Protein AF-A0A317M6B0-F1 (afdb_monomer_lite)

pLDDT: mean 71.12, std 20.49, range [27.52, 97.62]

Radius of gyration: 27.43 Å; chains: 1; bounding box: 58×47×79 Å

Foldseek 3Di:
DDDDDDDDDDDPPPPDDPVNVVVQAFFKKAFAPDVVPQDQPPVHRDRDDDPRHLPIFTFHDDPDPQWTWTAHPVRDIDIDGVVRIGGDDLPLCLLCVVLVPVVVCCVPPNPVVSVLSVVLSVCSVVVVRRVSSSSCNVDPVSVCSRVVVVDPDDDPVPDPDDDDVVVVVVVVVVVVVVDDDPPVVVVLVVLLVVLVVCLVVQLLVQLCVQVVHDSVLSVVVVPCPDPPPDDDQDPSSVVSSVVSNVVSVVVSVVSVVVSVVPD

Secondary structure (DSSP, 8-state):
-----PPPPP-------HHHHHTTTT-EEEE---TT--EEPTTT--EE--TTTT-EEEEEEE-SSSEEEEE-TTS-EEEEEGGGEEE----HHHHHHHHHTHHHHHHHH-HHHHHHHHHHHHHHHTT-HHHHHHHHHT-HHHHHHHHHTTSSSSSTTS------HHHHHHHHHHHHTS-SS-HHHHHHHHHHHHHHHHHHHHHHHHHHHHTT--HHHHHHHHT---TTTSPPPPHHHHHHHHHHHHHHHHHHHHHHHHHHT--

Sequence (263 aa):
MKTTSIQPYKEYDLRYTKVQLEILYGQMVIIKLNTHYSHMNDDNSQYMYHPRMGQVGILTMVIDKNYVQVQFEDEASYVFPIIQVFFLRSDRDIFTEALSCKSYVIRKYGKREYNIIYSILGYSSEGKIKQALLAAYRTIFAYHFITYLGCPHNFPEYISDQEDEEQSERFKNKVNQLMLPDMEERQILKDLFDIFNNAPILFRKLVCLDCGYSEATFFRKMRATDRFMVQALSNAEKESILKNGELVLKGIIDCVNKYKKGE

Structure (mmCIF, N/CA/C/O backbone):
data_AF-A0A317M6B0-F1
#
_entry.id   AF-A0A317M6B0-F1
#
loop_
_atom_site.group_PDB
_atom_site.id
_atom_site.type_symbol
_atom_site.label_atom_id
_atom_site.label_alt_id
_atom_site.label_comp_id
_atom_site.label_asym_id
_atom_site.label_entity_id
_atom_site.label_seq_id
_atom_site.pdbx_PDB_ins_code
_atom_site.Cartn_x
_atom_site.Cartn_y
_atom_site.Cartn_z
_atom_site.occupancy
_atom_site.B_iso_or_equiv
_atom_site.auth_seq_id
_atom_site.auth_comp_id
_atom_site.auth_asym_id
_atom_site.auth_atom_id
_atom_site.pdbx_PDB_model_num
ATOM 1 N N . MET A 1 1 ? 6.399 19.637 -40.914 1.00 36.41 1 MET A N 1
ATOM 2 C CA . MET A 1 1 ? 6.100 18.864 -39.689 1.00 36.41 1 MET A CA 1
ATOM 3 C C . MET A 1 1 ? 5.940 19.851 -38.545 1.00 36.41 1 MET A C 1
ATOM 5 O O . MET A 1 1 ? 6.889 20.571 -38.272 1.00 36.41 1 MET A O 1
ATOM 9 N N . LYS A 1 2 ? 4.739 19.981 -37.967 1.00 27.52 2 LYS A N 1
ATOM 10 C CA . LYS A 1 2 ? 4.497 20.864 -36.817 1.00 27.52 2 LYS A CA 1
ATOM 11 C C . LYS A 1 2 ? 4.819 20.081 -35.546 1.00 27.52 2 LYS A C 1
ATOM 13 O O . LYS A 1 2 ? 4.127 19.119 -35.237 1.00 27.52 2 LYS A O 1
ATOM 18 N N . THR A 1 3 ? 5.888 20.461 -34.860 1.00 28.58 3 THR A N 1
ATOM 19 C CA . THR A 1 3 ? 6.196 20.019 -33.500 1.00 28.58 3 THR A CA 1
ATOM 20 C C . THR A 1 3 ? 5.194 20.670 -32.555 1.00 28.58 3 THR A C 1
ATOM 22 O O . THR A 1 3 ? 5.221 21.879 -32.338 1.00 28.58 3 THR A O 1
ATOM 25 N N . THR A 1 4 ? 4.254 19.881 -32.045 1.00 32.09 4 THR A N 1
ATOM 26 C CA . THR A 1 4 ? 3.282 20.319 -31.042 1.00 32.09 4 THR A CA 1
ATOM 27 C C . THR A 1 4 ? 4.034 20.619 -29.746 1.00 32.09 4 THR A C 1
ATOM 29 O O . THR A 1 4 ? 4.643 19.722 -29.164 1.00 32.09 4 THR A O 1
ATOM 32 N N . SER A 1 5 ? 4.051 21.882 -29.314 1.00 29.44 5 SER A N 1
ATOM 33 C CA . SER A 1 5 ? 4.687 22.271 -28.055 1.00 29.44 5 SER A CA 1
ATOM 34 C C . SER A 1 5 ? 3.829 21.792 -26.888 1.00 29.44 5 SER A C 1
ATOM 36 O O . SER A 1 5 ? 2.727 22.294 -26.668 1.00 29.44 5 SER A O 1
ATOM 38 N N . ILE A 1 6 ? 4.339 20.812 -26.151 1.00 37.56 6 ILE A N 1
ATOM 39 C CA . ILE A 1 6 ? 3.734 20.301 -24.922 1.00 37.56 6 ILE A CA 1
ATOM 40 C C . ILE A 1 6 ? 3.901 21.381 -23.844 1.00 37.56 6 ILE A C 1
ATOM 42 O O . ILE A 1 6 ? 5.022 21.822 -23.589 1.00 37.56 6 ILE A O 1
ATOM 46 N N . GLN A 1 7 ? 2.803 21.833 -23.228 1.00 34.94 7 GLN A N 1
ATOM 47 C CA . GLN A 1 7 ? 2.889 22.750 -22.088 1.00 34.94 7 GLN A CA 1
ATOM 48 C C . GLN A 1 7 ? 3.596 22.074 -20.895 1.00 34.94 7 GLN A C 1
ATOM 50 O O . GLN A 1 7 ? 3.355 20.891 -20.636 1.00 34.94 7 GLN A O 1
ATOM 55 N N . PRO A 1 8 ? 4.456 22.793 -20.149 1.00 35.88 8 PRO A N 1
ATOM 56 C CA . PRO A 1 8 ? 5.171 22.229 -19.009 1.00 35.88 8 PRO A CA 1
ATOM 57 C C . PRO A 1 8 ? 4.200 21.915 -17.861 1.00 35.88 8 PRO A C 1
ATOM 59 O O . PRO A 1 8 ? 3.499 22.788 -17.349 1.00 35.88 8 PRO A O 1
ATOM 62 N N . TYR A 1 9 ? 4.154 20.644 -17.466 1.00 44.75 9 TYR A N 1
ATOM 63 C CA . TYR A 1 9 ? 3.333 20.149 -16.361 1.00 44.75 9 TYR A CA 1
ATOM 64 C C . TYR A 1 9 ? 3.895 20.588 -15.000 1.00 44.75 9 TYR A C 1
ATOM 66 O O . TYR A 1 9 ? 5.109 20.699 -14.837 1.00 44.75 9 TYR A O 1
ATOM 74 N N . LYS A 1 10 ? 3.007 20.793 -14.009 1.00 41.72 10 LYS A N 1
ATOM 75 C CA . LYS A 1 10 ? 3.370 21.044 -12.600 1.00 41.72 10 LYS A CA 1
ATOM 76 C C . LYS A 1 10 ? 4.409 20.015 -12.137 1.00 41.72 10 LYS A C 1
ATOM 78 O O . LYS A 1 10 ? 4.122 18.819 -12.152 1.00 41.72 10 LYS A O 1
ATOM 83 N N . GLU A 1 11 ? 5.584 20.496 -11.731 1.00 39.66 11 GLU A N 1
ATOM 84 C CA . GLU A 1 11 ? 6.683 19.682 -11.206 1.00 39.66 11 GLU A CA 1
ATOM 85 C C . GLU A 1 11 ? 6.212 18.878 -9.990 1.00 39.66 11 GLU A C 1
ATOM 87 O O . GLU A 1 11 ? 6.063 19.396 -8.884 1.00 39.66 11 GLU A O 1
ATOM 92 N N . TYR A 1 12 ? 5.981 17.584 -10.192 1.00 41.81 12 TYR A N 1
ATOM 93 C CA . TYR A 1 12 ? 6.123 16.626 -9.109 1.00 41.81 12 TYR A CA 1
ATOM 94 C C . TYR A 1 12 ? 7.625 16.393 -8.961 1.00 41.81 12 TYR A C 1
ATOM 96 O O . TYR A 1 12 ? 8.250 15.879 -9.887 1.00 41.81 12 TYR A O 1
ATOM 104 N N . ASP A 1 13 ? 8.200 16.808 -7.829 1.00 41.25 13 ASP A N 1
ATOM 105 C CA . ASP A 1 13 ? 9.620 16.649 -7.484 1.00 41.25 13 ASP A CA 1
ATOM 106 C C . ASP A 1 13 ? 9.948 15.158 -7.255 1.00 41.25 13 ASP A C 1
ATOM 108 O O . ASP A 1 13 ? 10.156 14.682 -6.139 1.00 41.25 13 ASP A O 1
ATOM 112 N N . LEU A 1 14 ? 9.900 14.372 -8.332 1.00 50.69 14 LEU A N 1
ATOM 113 C CA . LEU A 1 14 ? 10.346 12.988 -8.379 1.00 50.69 14 LEU A CA 1
ATOM 114 C C . LEU A 1 14 ? 11.874 13.015 -8.432 1.00 50.69 14 LEU A C 1
ATOM 116 O O . LEU A 1 14 ? 12.486 13.082 -9.496 1.00 50.69 14 LEU A O 1
ATOM 120 N N . ARG A 1 15 ? 12.494 12.999 -7.250 1.00 50.56 15 ARG A N 1
ATOM 121 C CA . ARG A 1 15 ? 13.949 13.070 -7.052 1.00 50.56 15 ARG A CA 1
ATOM 122 C C . ARG A 1 15 ? 14.664 11.768 -7.426 1.00 50.56 15 ARG A C 1
ATOM 124 O O . ARG A 1 15 ? 15.352 11.186 -6.592 1.00 50.56 15 ARG A O 1
ATOM 131 N N . TYR A 1 16 ? 14.533 11.304 -8.665 1.00 57.91 16 TYR A N 1
ATOM 132 C CA . TYR A 1 16 ? 15.480 10.321 -9.185 1.00 57.91 16 TYR A CA 1
ATOM 133 C C . TYR A 1 16 ? 16.726 11.054 -9.677 1.00 57.91 16 TYR A C 1
ATOM 135 O O . TYR A 1 16 ? 16.650 11.996 -10.473 1.00 57.91 16 TYR A O 1
ATOM 143 N N . THR A 1 17 ? 17.897 10.651 -9.188 1.00 65.50 17 THR A N 1
ATOM 144 C CA . THR A 1 17 ? 19.154 11.149 -9.751 1.00 65.50 17 THR A CA 1
ATOM 145 C C . THR A 1 17 ? 19.335 10.562 -11.150 1.00 65.50 17 THR A C 1
ATOM 147 O O . THR A 1 17 ? 18.876 9.457 -11.435 1.00 65.50 17 THR A O 1
ATOM 150 N N . LYS A 1 18 ? 20.029 11.279 -12.042 1.00 65.12 18 LYS A N 1
ATOM 151 C CA . LYS A 1 18 ? 20.322 10.792 -13.403 1.00 65.12 18 LYS A CA 1
ATOM 152 C C . LYS A 1 18 ? 20.936 9.380 -13.386 1.00 65.12 18 LYS A C 1
ATOM 154 O O . LYS A 1 18 ? 20.537 8.531 -14.170 1.00 65.12 18 LYS A O 1
ATOM 159 N N . VAL A 1 19 ? 21.811 9.121 -12.412 1.00 68.50 19 VAL A N 1
ATOM 160 C CA . VAL A 1 19 ? 22.458 7.820 -12.176 1.00 68.50 19 VAL A CA 1
ATOM 161 C C . VAL A 1 19 ? 21.442 6.709 -11.889 1.00 68.50 19 VAL A C 1
ATOM 163 O O . VAL A 1 19 ? 21.569 5.611 -12.415 1.00 68.50 19 VAL A O 1
ATOM 166 N N . GLN A 1 20 ? 20.402 6.980 -11.094 1.00 67.31 20 GLN A N 1
ATOM 167 C CA . GLN A 1 20 ? 19.349 5.995 -10.815 1.00 67.31 20 GLN A CA 1
ATOM 168 C C . GLN A 1 20 ? 18.513 5.671 -12.057 1.00 67.31 20 GLN A C 1
ATOM 170 O O . GLN A 1 20 ? 18.032 4.549 -12.192 1.00 67.31 20 GLN A O 1
ATOM 175 N N . LEU A 1 21 ? 18.345 6.638 -12.962 1.00 67.75 21 LEU A N 1
ATOM 176 C CA . LEU A 1 21 ? 17.597 6.445 -14.204 1.00 67.75 21 LEU A CA 1
ATOM 177 C C . LEU A 1 21 ? 18.403 5.685 -15.258 1.00 67.75 21 LEU A C 1
ATOM 179 O O . LEU A 1 21 ? 17.831 4.899 -16.006 1.00 67.75 21 LEU A O 1
ATOM 183 N N . GLU A 1 22 ? 19.722 5.864 -15.291 1.00 70.81 22 GLU A N 1
ATOM 184 C CA . GLU A 1 22 ? 20.610 5.138 -16.207 1.00 70.81 22 GLU A CA 1
ATOM 185 C C . GLU A 1 22 ? 20.621 3.622 -15.938 1.00 70.81 22 GLU A C 1
ATOM 187 O O . GLU A 1 22 ? 20.750 2.844 -16.879 1.00 70.81 22 GLU A O 1
ATOM 192 N N . ILE A 1 23 ? 20.367 3.184 -14.697 1.00 75.62 23 ILE A N 1
ATOM 193 C CA . ILE A 1 23 ? 20.205 1.756 -14.344 1.00 75.62 23 ILE A CA 1
ATOM 194 C C . ILE A 1 23 ? 18.991 1.121 -15.052 1.00 75.62 23 ILE A C 1
ATOM 196 O O . ILE A 1 23 ? 18.943 -0.093 -15.244 1.00 75.62 23 ILE A O 1
ATOM 200 N N . LEU A 1 24 ? 18.009 1.928 -15.465 1.00 74.75 24 LEU A N 1
ATOM 201 C CA . LEU A 1 24 ? 16.807 1.446 -16.151 1.00 74.75 24 LEU A CA 1
ATOM 202 C C . LEU A 1 24 ? 17.031 1.198 -17.645 1.00 74.75 24 LEU A C 1
ATOM 204 O O . LEU A 1 24 ? 16.155 0.640 -18.307 1.00 74.75 24 LEU A O 1
ATOM 208 N N . TYR A 1 25 ? 18.178 1.609 -18.189 1.00 84.31 25 TYR A N 1
ATOM 209 C CA . TYR A 1 25 ? 18.507 1.395 -19.591 1.00 84.31 25 TYR A CA 1
ATOM 210 C C . TYR A 1 25 ? 18.493 -0.099 -19.936 1.00 84.31 25 TYR A C 1
ATOM 212 O O . TYR A 1 25 ? 19.092 -0.924 -19.248 1.00 84.31 25 TYR A O 1
ATOM 220 N N . GLY A 1 26 ? 17.798 -0.450 -21.016 1.00 84.75 26 GLY A N 1
ATOM 221 C CA . GLY A 1 26 ? 17.650 -1.829 -21.474 1.00 84.75 26 GLY A CA 1
ATOM 222 C C . GLY A 1 26 ? 16.642 -2.658 -20.674 1.00 84.75 26 GLY A C 1
ATOM 223 O O . GLY A 1 26 ? 16.417 -3.819 -21.014 1.00 84.75 26 GLY A O 1
ATOM 224 N N . GLN A 1 27 ? 16.000 -2.098 -19.642 1.00 86.00 27 GLN A N 1
ATOM 225 C CA . GLN A 1 27 ? 14.974 -2.821 -18.895 1.00 86.00 27 GLN A CA 1
ATOM 226 C C . GLN A 1 27 ? 13.637 -2.848 -19.635 1.00 86.00 27 GLN A C 1
ATOM 228 O O . GLN A 1 27 ? 13.253 -1.898 -20.323 1.00 86.00 27 GLN A O 1
ATOM 233 N N . MET A 1 28 ? 12.900 -3.947 -19.454 1.00 85.25 28 MET A N 1
ATOM 234 C CA . MET A 1 28 ? 11.514 -4.030 -19.898 1.00 85.25 28 MET A CA 1
ATOM 235 C C . MET A 1 28 ? 10.625 -3.180 -18.998 1.00 85.25 28 MET A C 1
ATOM 237 O O . MET A 1 28 ? 10.669 -3.277 -17.770 1.00 85.25 28 MET A O 1
ATOM 241 N N . VAL A 1 29 ? 9.773 -2.386 -19.629 1.00 86.94 29 VAL A N 1
ATOM 242 C CA . VAL A 1 29 ? 8.855 -1.466 -18.971 1.00 86.94 29 VAL A CA 1
ATOM 243 C C . VAL A 1 29 ? 7.453 -1.613 -19.542 1.00 86.94 29 VAL A C 1
ATOM 245 O O . VAL A 1 29 ? 7.290 -1.980 -20.699 1.00 86.94 29 VAL A O 1
ATOM 248 N N . ILE A 1 30 ? 6.427 -1.310 -18.755 1.00 86.50 30 ILE A N 1
ATOM 249 C CA . ILE A 1 30 ? 5.036 -1.235 -19.210 1.00 86.50 30 ILE A CA 1
ATOM 250 C C . ILE A 1 30 ? 4.514 0.191 -19.073 1.00 86.50 30 ILE A C 1
ATOM 252 O O . ILE A 1 30 ? 4.766 0.869 -18.072 1.00 86.50 30 ILE A O 1
ATOM 256 N N . ILE A 1 31 ? 3.783 0.646 -20.090 1.00 86.94 31 ILE A N 1
ATOM 257 C CA . ILE A 1 31 ? 3.207 1.991 -20.097 1.00 86.94 31 ILE A CA 1
ATOM 258 C C . ILE A 1 31 ? 1.909 1.995 -19.289 1.00 86.94 31 ILE A C 1
ATOM 260 O O . ILE A 1 31 ? 0.937 1.308 -19.608 1.00 86.94 31 ILE A O 1
ATOM 264 N N . LYS A 1 32 ? 1.902 2.773 -18.212 1.00 80.44 32 LYS A N 1
ATOM 265 C CA . LYS A 1 32 ? 0.831 2.867 -17.221 1.00 80.44 32 LYS A CA 1
ATOM 266 C C . LYS A 1 32 ? -0.392 3.567 -17.799 1.00 80.44 32 LYS A C 1
ATOM 268 O O . LYS A 1 32 ? -0.277 4.699 -18.258 1.00 80.44 32 LYS A O 1
ATOM 273 N N . LEU A 1 33 ? -1.580 2.967 -17.649 1.00 69.44 33 LEU A N 1
ATOM 274 C CA . LEU A 1 33 ? -2.828 3.710 -17.826 1.00 69.44 33 LEU A CA 1
ATOM 275 C C . LEU A 1 33 ? -2.968 4.628 -16.621 1.00 69.44 33 LEU A C 1
ATOM 277 O O . LEU A 1 33 ? -3.340 4.186 -15.536 1.00 69.44 33 LEU A O 1
ATOM 281 N N . ASN A 1 34 ? -2.628 5.895 -16.782 1.00 57.97 34 ASN A N 1
ATOM 282 C CA . ASN A 1 34 ? -2.910 6.849 -15.734 1.00 57.97 34 ASN A CA 1
ATOM 283 C C . ASN A 1 34 ? -4.258 7.495 -16.055 1.00 57.97 34 ASN A C 1
ATOM 285 O O . ASN A 1 34 ? -4.365 8.291 -16.985 1.00 57.97 34 ASN A O 1
ATOM 289 N N . THR A 1 35 ? -5.302 7.127 -15.309 1.00 46.81 35 THR A N 1
ATOM 290 C CA . THR A 1 35 ? -6.656 7.691 -15.458 1.00 46.81 35 THR A CA 1
ATOM 291 C C . THR A 1 35 ? -6.695 9.201 -15.205 1.00 46.81 35 THR A C 1
ATOM 293 O O . THR A 1 35 ? -7.665 9.850 -15.574 1.00 46.81 35 THR A O 1
ATOM 296 N N . HIS A 1 36 ? -5.639 9.775 -14.616 1.00 40.53 36 HIS A N 1
ATOM 297 C CA . HIS A 1 36 ? -5.460 11.219 -14.440 1.00 40.53 36 HIS A CA 1
ATOM 298 C C . HIS A 1 36 ? -4.698 11.929 -15.571 1.00 40.53 36 HIS A C 1
ATOM 300 O O . HIS A 1 36 ? -4.676 13.154 -15.584 1.00 40.53 36 HIS A O 1
ATOM 306 N N . TYR A 1 37 ? -4.081 11.206 -16.514 1.00 45.06 37 TYR A N 1
ATOM 307 C CA . TYR A 1 37 ? -3.214 11.791 -17.558 1.00 45.06 37 TYR A CA 1
ATOM 308 C C . TYR A 1 37 ? -3.717 11.509 -18.971 1.00 45.06 37 TYR A C 1
ATOM 310 O O . TYR A 1 37 ? -2.958 11.501 -19.939 1.00 45.06 37 TYR A O 1
ATOM 318 N N . SER A 1 38 ? -5.012 11.270 -19.103 1.00 43.03 38 SER A N 1
ATOM 319 C CA . SER A 1 38 ? -5.677 11.402 -20.383 1.00 43.03 38 SER A CA 1
ATOM 320 C C . SER A 1 38 ? -5.561 12.863 -20.826 1.00 43.03 38 SER A C 1
ATOM 322 O O . SER A 1 38 ? -6.177 13.743 -20.225 1.00 43.03 38 SER A O 1
ATOM 324 N N . HIS A 1 39 ? -4.734 13.127 -21.839 1.00 44.59 39 HIS A N 1
ATOM 325 C CA . HIS A 1 39 ? -4.664 14.445 -22.459 1.00 44.59 39 HIS A CA 1
ATOM 326 C C . HIS A 1 39 ? -6.069 14.805 -22.956 1.00 44.59 39 HIS A C 1
ATOM 328 O O . HIS A 1 39 ? -6.645 14.072 -23.766 1.00 44.59 39 HIS A O 1
ATOM 334 N N . MET A 1 40 ? -6.636 15.903 -22.447 1.00 42.00 40 MET A N 1
ATOM 335 C CA . MET A 1 40 ? -7.723 16.566 -23.156 1.00 42.00 40 MET A CA 1
ATOM 336 C C . MET A 1 40 ? -7.074 17.230 -24.358 1.00 42.00 40 MET A C 1
ATOM 338 O O . MET A 1 40 ? -6.174 18.050 -24.205 1.00 42.00 40 MET A O 1
ATOM 342 N N . ASN A 1 41 ? -7.474 16.814 -25.553 1.00 46.16 41 ASN A N 1
ATOM 343 C CA . ASN A 1 41 ? -7.152 17.586 -26.739 1.00 46.16 41 ASN A CA 1
ATOM 344 C C . ASN A 1 41 ? -7.934 18.901 -26.619 1.00 46.16 41 ASN A C 1
ATOM 346 O O . ASN A 1 41 ? -9.163 18.847 -26.493 1.00 46.16 41 ASN A O 1
ATOM 350 N N . ASP A 1 42 ? -7.233 20.040 -26.619 1.00 52.12 42 ASP A N 1
ATOM 351 C CA . ASP A 1 42 ? -7.816 21.376 -26.392 1.00 52.12 42 ASP A CA 1
ATOM 352 C C . ASP A 1 42 ? -8.988 21.673 -27.342 1.00 52.12 42 ASP A C 1
ATOM 354 O O . ASP A 1 42 ? -9.906 22.414 -26.998 1.00 52.12 42 ASP A O 1
ATOM 358 N N . ASP A 1 43 ? -9.010 21.011 -28.498 1.00 56.19 43 ASP A N 1
ATOM 359 C CA . ASP A 1 43 ? -10.010 21.233 -29.532 1.00 56.19 43 ASP A CA 1
ATOM 360 C C . ASP A 1 43 ? -11.287 20.383 -29.397 1.00 56.19 43 ASP A C 1
ATOM 362 O O . ASP A 1 43 ? -12.228 20.644 -30.140 1.00 56.19 43 ASP A O 1
ATOM 366 N N . ASN A 1 44 ? -11.374 19.361 -28.518 1.00 53.03 44 ASN A N 1
ATOM 367 C CA . ASN A 1 44 ? -12.527 18.433 -28.579 1.00 53.03 44 ASN A CA 1
ATOM 368 C C . ASN A 1 44 ? -12.958 17.658 -27.318 1.00 53.03 44 ASN A C 1
ATOM 370 O O . ASN A 1 44 ? -13.754 16.728 -27.444 1.00 53.03 44 ASN A O 1
ATOM 374 N N . SER A 1 45 ? -12.498 17.982 -26.105 1.00 51.00 45 SER A N 1
ATOM 375 C CA . SER A 1 45 ? -12.952 17.325 -24.852 1.00 51.00 45 SER A CA 1
ATOM 376 C C . SER A 1 45 ? -12.909 15.782 -24.833 1.00 51.00 45 SER A C 1
ATOM 378 O O . SER A 1 45 ? -13.495 15.152 -23.953 1.00 51.00 45 SER A O 1
ATOM 380 N N . GLN A 1 46 ? -12.227 15.147 -25.788 1.00 54.91 46 GLN A N 1
ATOM 381 C CA . GLN A 1 46 ? -12.078 13.702 -25.858 1.00 54.91 46 GLN A CA 1
ATOM 382 C C . GLN A 1 46 ? -10.748 13.319 -25.232 1.00 54.91 46 GLN A C 1
ATOM 384 O O . GLN A 1 46 ? -9.684 13.805 -25.618 1.00 54.91 46 GLN A O 1
ATOM 389 N N . TYR A 1 47 ? -10.827 12.423 -24.257 1.00 55.75 47 TYR A N 1
ATOM 390 C CA . TYR A 1 47 ? -9.668 11.788 -23.662 1.00 55.75 47 TYR A CA 1
ATOM 391 C C . TYR A 1 47 ? -8.992 10.894 -24.701 1.00 55.75 47 TYR A C 1
ATOM 393 O O . TYR A 1 47 ? -9.503 9.827 -25.043 1.00 55.75 47 TYR A O 1
ATOM 401 N N . MET A 1 48 ? -7.837 11.324 -25.208 1.00 59.78 48 MET A N 1
ATOM 402 C CA . MET A 1 48 ? -7.020 10.489 -26.081 1.00 59.78 48 MET A CA 1
ATOM 403 C C . MET A 1 48 ? -6.023 9.691 -25.247 1.00 59.78 48 MET A C 1
ATOM 405 O O . MET A 1 48 ? -5.060 10.227 -24.698 1.00 59.78 48 MET A O 1
ATOM 409 N N . TYR A 1 49 ? -6.254 8.384 -25.159 1.00 68.81 49 TYR A N 1
ATOM 410 C CA . TYR A 1 49 ? -5.269 7.452 -24.625 1.00 68.81 49 TYR A CA 1
ATOM 411 C C . TYR A 1 49 ? -4.184 7.200 -25.671 1.00 68.81 49 TYR A C 1
ATOM 413 O O . TYR A 1 49 ? -4.481 6.992 -26.848 1.00 68.81 49 TYR A O 1
ATOM 421 N N . HIS A 1 50 ? -2.919 7.182 -25.245 1.00 74.75 50 HIS A N 1
ATOM 422 C CA . HIS A 1 50 ? -1.839 6.762 -26.132 1.00 74.75 50 HIS A CA 1
ATOM 423 C C . HIS A 1 50 ? -2.069 5.295 -26.555 1.00 74.75 50 HIS A C 1
ATOM 425 O O . HIS A 1 50 ? -2.342 4.458 -25.691 1.00 74.75 50 HIS A O 1
ATOM 431 N N . PRO A 1 51 ? -1.921 4.925 -27.840 1.00 79.44 51 PRO A N 1
ATOM 432 C CA . PRO A 1 51 ? -2.223 3.567 -28.317 1.00 79.44 51 PRO A CA 1
ATOM 433 C C . PRO A 1 51 ? -1.328 2.481 -27.697 1.00 79.44 51 PRO A C 1
ATOM 435 O O . PRO A 1 51 ? -1.651 1.298 -27.749 1.00 79.44 51 PRO A O 1
ATOM 438 N N . ARG A 1 52 ? -0.201 2.882 -27.096 1.00 83.38 52 ARG A N 1
ATOM 439 C CA . ARG A 1 52 ? 0.763 1.989 -26.429 1.00 83.38 52 ARG A CA 1
ATOM 440 C C . ARG A 1 52 ? 0.497 1.764 -24.938 1.00 83.38 52 ARG A C 1
ATOM 442 O O . ARG A 1 52 ? 1.304 1.127 -24.270 1.00 83.38 52 ARG A O 1
ATOM 449 N N . MET A 1 53 ? -0.601 2.284 -24.393 1.00 82.50 53 MET A N 1
ATOM 450 C CA . MET A 1 53 ? -0.965 2.042 -22.994 1.00 82.50 53 MET A CA 1
ATOM 451 C C . MET A 1 53 ? -1.149 0.541 -22.725 1.00 82.50 53 MET A C 1
ATOM 453 O O . MET A 1 53 ? -1.795 -0.163 -23.497 1.00 82.50 53 MET A O 1
ATOM 457 N N . GLY A 1 54 ? -0.556 0.047 -21.637 1.00 81.69 54 GLY A N 1
ATOM 458 C CA . GLY A 1 54 ? -0.568 -1.372 -21.266 1.00 81.69 54 GLY A CA 1
ATOM 459 C C . GLY A 1 54 ? 0.339 -2.267 -22.106 1.00 81.69 54 GLY A C 1
ATOM 460 O O . GLY A 1 54 ? 0.379 -3.475 -21.875 1.00 81.69 54 GLY A O 1
ATOM 461 N N . GLN A 1 55 ? 1.080 -1.700 -23.060 1.00 86.69 55 GLN A N 1
ATOM 462 C CA . GLN A 1 55 ? 2.075 -2.43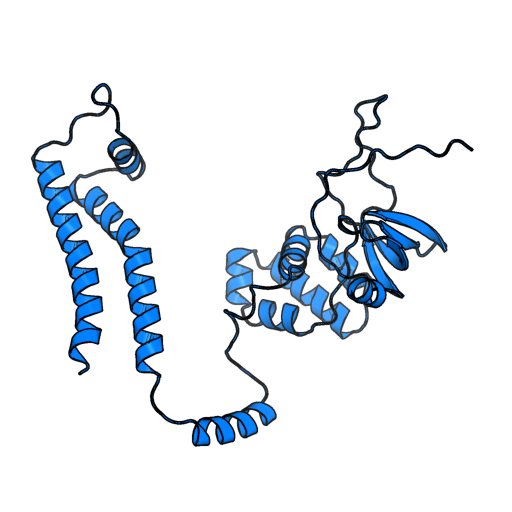7 -23.828 1.00 86.69 55 GLN A CA 1
ATOM 463 C C . GLN A 1 55 ? 3.419 -2.439 -23.101 1.00 86.69 55 GLN A C 1
ATOM 465 O O . GLN A 1 55 ? 3.786 -1.470 -22.430 1.00 86.69 55 GLN A O 1
ATOM 470 N N . VAL A 1 56 ? 4.141 -3.549 -23.249 1.00 88.94 56 VAL A N 1
ATOM 471 C CA . VAL A 1 56 ? 5.510 -3.702 -22.755 1.00 88.94 56 VAL A CA 1
ATOM 472 C C . VAL A 1 56 ? 6.475 -3.269 -23.851 1.00 88.94 56 VAL A C 1
ATOM 474 O O . VAL A 1 56 ? 6.322 -3.683 -24.998 1.00 88.94 56 VAL A O 1
ATOM 477 N N . GLY A 1 57 ? 7.464 -2.466 -23.489 1.00 91.06 57 GLY A N 1
ATOM 478 C CA . GLY A 1 57 ? 8.587 -2.103 -24.343 1.00 91.06 57 GLY A CA 1
ATOM 479 C C . GLY A 1 57 ? 9.903 -2.170 -23.578 1.00 91.06 57 GLY A C 1
ATOM 480 O O . GLY A 1 57 ? 9.939 -2.574 -22.418 1.00 91.06 57 GLY A O 1
ATOM 481 N N . ILE A 1 58 ? 10.987 -1.777 -24.230 1.00 91.19 58 ILE A N 1
ATOM 482 C CA . ILE A 1 58 ? 12.330 -1.684 -23.663 1.00 91.19 58 ILE A CA 1
ATOM 483 C C . ILE A 1 58 ? 12.671 -0.205 -23.522 1.00 91.19 58 ILE A C 1
ATOM 485 O O . ILE A 1 58 ? 12.521 0.556 -24.477 1.00 91.19 58 ILE A O 1
ATOM 489 N N . LEU A 1 59 ? 13.120 0.217 -22.342 1.00 90.00 59 LEU A N 1
ATOM 490 C CA . LEU A 1 59 ? 13.608 1.579 -22.144 1.00 90.00 59 LEU A CA 1
ATOM 491 C C . LEU A 1 59 ? 14.955 1.728 -22.855 1.00 90.00 59 LEU A C 1
ATOM 493 O O . LEU A 1 59 ? 15.941 1.106 -22.468 1.00 90.00 59 LEU A O 1
ATOM 497 N N . THR A 1 60 ? 15.000 2.551 -23.899 1.00 92.06 60 THR A N 1
ATOM 498 C CA . THR A 1 60 ? 16.194 2.728 -24.739 1.00 92.06 60 THR A CA 1
ATOM 499 C C . THR A 1 60 ? 16.926 4.029 -24.479 1.00 92.06 60 THR A C 1
ATOM 501 O O . THR A 1 60 ? 18.049 4.185 -24.942 1.00 92.06 60 THR A O 1
ATOM 504 N N . MET A 1 61 ? 16.316 4.991 -23.785 1.00 89.81 61 MET A N 1
ATOM 505 C CA . MET A 1 61 ? 16.973 6.257 -23.472 1.00 89.81 61 MET A CA 1
ATOM 506 C C . MET A 1 61 ? 16.285 6.964 -22.309 1.00 89.81 61 MET A C 1
ATOM 508 O O . MET A 1 61 ? 15.058 6.992 -22.226 1.00 89.81 61 MET A O 1
ATOM 512 N N . VAL A 1 62 ? 17.075 7.604 -21.452 1.00 87.31 62 VAL A N 1
ATOM 513 C CA . VAL A 1 62 ? 16.597 8.638 -20.529 1.00 87.31 62 VAL A CA 1
ATOM 514 C C . VAL A 1 62 ? 16.896 9.979 -21.187 1.00 87.31 62 VAL A C 1
ATOM 516 O O . VAL A 1 62 ? 18.063 10.323 -21.364 1.00 87.31 62 VAL A O 1
ATOM 519 N N . ILE A 1 63 ? 15.857 10.699 -21.608 1.00 84.56 63 ILE A N 1
ATOM 520 C CA . ILE A 1 63 ? 16.011 11.969 -22.334 1.00 84.56 63 ILE A CA 1
ATOM 521 C C . ILE A 1 63 ? 16.352 13.080 -21.340 1.00 84.56 63 ILE A C 1
ATOM 523 O O . ILE A 1 63 ? 17.302 13.834 -21.541 1.00 84.56 63 ILE A O 1
ATOM 527 N N . ASP A 1 64 ? 15.609 13.142 -20.235 1.00 83.50 64 ASP A N 1
ATOM 528 C CA . ASP A 1 64 ? 15.864 14.025 -19.101 1.00 83.50 64 ASP A CA 1
ATOM 529 C C . ASP A 1 64 ? 15.267 13.427 -17.808 1.00 83.50 64 ASP A C 1
ATOM 531 O O . ASP A 1 64 ? 14.932 12.245 -17.751 1.00 83.50 64 ASP A O 1
ATOM 535 N N . LYS A 1 65 ? 15.146 14.227 -16.739 1.00 77.81 65 LYS A N 1
ATOM 536 C CA . LYS A 1 65 ? 14.595 13.773 -15.447 1.00 77.81 65 LYS A CA 1
ATOM 537 C C . LYS A 1 65 ? 13.118 13.364 -15.510 1.00 77.81 65 LYS A C 1
ATOM 539 O O . LYS A 1 65 ? 12.647 12.658 -14.623 1.00 77.81 65 LYS A O 1
ATOM 544 N N . ASN A 1 66 ? 12.394 13.823 -16.524 1.00 81.12 66 ASN A N 1
ATOM 545 C CA . ASN A 1 66 ? 10.950 13.701 -16.649 1.00 81.12 66 ASN A CA 1
ATOM 546 C C . ASN A 1 66 ? 10.531 12.783 -17.795 1.00 81.12 66 ASN A C 1
ATOM 548 O O . ASN A 1 66 ? 9.391 12.324 -17.780 1.00 81.12 66 ASN A O 1
ATOM 552 N N . TYR A 1 67 ? 11.407 12.506 -18.762 1.00 84.62 67 TYR A N 1
ATOM 553 C CA . TYR A 1 67 ? 11.058 11.779 -19.978 1.00 84.62 67 TYR A CA 1
ATOM 554 C C . TYR A 1 67 ? 12.024 10.645 -20.307 1.00 84.62 67 TYR A C 1
ATOM 556 O O . TYR A 1 67 ? 13.245 10.755 -20.181 1.00 84.62 67 TYR A O 1
ATOM 564 N N . VAL A 1 68 ? 11.450 9.555 -20.810 1.00 88.50 68 VAL A N 1
ATOM 565 C CA . VAL A 1 68 ? 12.175 8.366 -21.263 1.00 88.50 68 VAL A CA 1
ATOM 566 C C . VAL A 1 68 ? 11.670 7.928 -22.633 1.00 88.50 68 VAL A C 1
ATOM 568 O O . VAL A 1 68 ? 10.494 8.100 -22.957 1.00 88.50 68 VAL A O 1
ATOM 571 N N . GLN A 1 69 ? 12.554 7.349 -23.437 1.00 93.25 69 GLN A N 1
ATOM 572 C CA . GLN A 1 69 ? 12.215 6.714 -24.703 1.00 93.25 69 GLN A CA 1
ATOM 573 C C . GLN A 1 69 ? 12.042 5.212 -24.494 1.00 93.25 69 GLN A C 1
ATOM 575 O O . GLN A 1 69 ? 12.885 4.555 -23.877 1.00 93.25 69 GLN A O 1
ATOM 580 N N . VAL A 1 70 ? 10.949 4.674 -25.028 1.00 93.00 70 VAL A N 1
ATOM 581 C CA . VAL A 1 70 ? 10.614 3.252 -24.964 1.00 93.00 70 VAL A CA 1
ATOM 582 C C . VAL A 1 70 ? 10.408 2.725 -26.379 1.00 93.00 70 VAL A C 1
ATOM 584 O O . VAL A 1 70 ? 9.631 3.301 -27.144 1.00 93.00 70 VAL A O 1
ATOM 587 N N . GLN A 1 71 ? 11.098 1.635 -26.710 1.00 95.06 71 GLN A N 1
ATOM 588 C CA . GLN A 1 71 ? 10.960 0.907 -27.968 1.00 95.06 71 GLN A CA 1
ATOM 589 C C . GLN A 1 71 ? 10.078 -0.328 -27.774 1.00 95.06 71 GLN A C 1
ATOM 591 O O . GLN A 1 71 ? 10.236 -1.065 -26.802 1.00 95.06 71 GLN A O 1
ATOM 596 N N . PHE A 1 72 ? 9.147 -0.558 -28.692 1.00 94.00 72 PHE A N 1
ATOM 597 C CA . PHE A 1 72 ? 8.220 -1.690 -28.652 1.00 94.00 72 PHE A CA 1
ATOM 598 C C . PHE A 1 72 ? 8.635 -2.793 -29.633 1.00 94.00 72 PHE A C 1
ATOM 600 O O . PHE A 1 72 ? 9.611 -2.661 -30.368 1.00 94.00 72 PHE A O 1
ATOM 607 N N . GLU A 1 73 ? 7.898 -3.906 -29.626 1.00 90.69 73 GLU A N 1
ATOM 608 C CA . GLU A 1 73 ? 8.202 -5.088 -30.451 1.00 90.69 73 GLU A CA 1
ATOM 609 C C . GLU A 1 73 ? 8.121 -4.832 -31.956 1.00 90.69 73 GLU A C 1
ATOM 611 O O . GLU A 1 73 ? 8.778 -5.518 -32.727 1.00 90.69 73 GLU A O 1
ATOM 616 N N . ASP A 1 74 ? 7.338 -3.841 -32.375 1.00 92.81 74 ASP A N 1
ATOM 617 C CA . ASP A 1 74 ? 7.243 -3.393 -33.765 1.00 92.81 74 ASP A CA 1
ATOM 618 C C . ASP A 1 74 ? 8.302 -2.340 -34.122 1.00 92.81 74 ASP A C 1
ATOM 620 O O . ASP A 1 74 ? 8.119 -1.560 -35.053 1.00 92.81 74 ASP A O 1
ATOM 624 N N . GLU A 1 75 ? 9.383 -2.290 -33.340 1.00 92.81 75 GLU A N 1
ATOM 625 C CA . GLU A 1 75 ? 10.531 -1.386 -33.458 1.00 92.81 75 GLU A CA 1
ATOM 626 C C . GLU A 1 75 ? 10.201 0.106 -33.291 1.00 92.81 75 GLU A C 1
ATOM 628 O O . GLU A 1 75 ? 11.108 0.940 -33.217 1.00 92.81 75 GLU A O 1
ATOM 633 N N . ALA A 1 76 ? 8.921 0.458 -33.151 1.00 92.62 76 ALA A N 1
ATOM 634 C CA . ALA A 1 76 ? 8.486 1.825 -32.954 1.00 92.62 76 ALA A CA 1
ATOM 635 C C . ALA A 1 76 ? 8.964 2.346 -31.593 1.00 92.62 76 ALA A C 1
ATOM 637 O O . ALA A 1 76 ? 8.867 1.668 -30.569 1.00 92.62 76 ALA A O 1
ATOM 638 N N . SER A 1 77 ? 9.458 3.583 -31.582 1.00 93.00 77 SER A N 1
ATOM 639 C CA . SER A 1 77 ? 9.910 4.268 -30.372 1.00 93.00 77 SER A CA 1
ATOM 640 C C . SER A 1 77 ? 9.020 5.455 -30.051 1.00 93.00 77 SER A C 1
ATOM 642 O O . SER A 1 77 ? 8.694 6.250 -30.931 1.00 93.00 77 SER A O 1
ATOM 644 N N . TYR A 1 78 ? 8.671 5.600 -28.776 1.00 93.25 78 TYR A N 1
ATOM 645 C CA . TYR A 1 78 ? 7.876 6.721 -28.285 1.00 93.25 78 TYR A CA 1
ATOM 646 C C . TYR A 1 78 ? 8.480 7.279 -27.002 1.00 93.25 78 TYR A C 1
ATOM 648 O O . TYR A 1 78 ? 9.114 6.558 -26.229 1.00 93.25 78 TYR A O 1
ATOM 656 N N . VAL A 1 79 ? 8.272 8.575 -26.785 1.00 90.00 79 VAL A N 1
ATOM 657 C CA . VAL A 1 79 ? 8.702 9.272 -25.575 1.00 90.00 79 VAL A CA 1
ATOM 658 C C . VAL A 1 79 ? 7.539 9.326 -24.599 1.00 90.00 79 VAL A C 1
ATOM 660 O O . VAL A 1 79 ? 6.445 9.757 -24.961 1.00 90.00 79 VAL A O 1
ATOM 663 N N . PHE A 1 80 ? 7.785 8.911 -23.361 1.00 85.94 80 PHE A N 1
ATOM 664 C CA . PHE A 1 80 ? 6.800 8.935 -22.290 1.00 85.94 80 PHE A CA 1
ATOM 665 C C . PHE A 1 80 ? 7.315 9.746 -21.106 1.00 85.94 80 PHE A C 1
ATOM 667 O O . PHE A 1 80 ? 8.510 9.691 -20.798 1.00 85.94 80 PHE A O 1
ATOM 674 N N . PRO A 1 81 ? 6.421 10.444 -20.386 1.00 84.44 81 PRO A N 1
ATOM 675 C CA . PRO A 1 81 ? 6.720 10.905 -19.044 1.00 84.44 81 PRO A CA 1
ATOM 676 C C . PRO A 1 81 ? 7.138 9.717 -18.177 1.00 84.44 81 PRO A C 1
ATOM 678 O O . PRO A 1 81 ? 6.445 8.699 -18.139 1.00 84.44 81 PRO A O 1
ATOM 681 N N . ILE A 1 82 ? 8.228 9.846 -17.429 1.00 80.06 82 ILE A N 1
ATOM 682 C CA . ILE A 1 82 ? 8.771 8.771 -16.596 1.00 80.06 82 ILE A CA 1
ATOM 683 C C . ILE A 1 82 ? 7.748 8.251 -15.579 1.00 80.06 82 ILE A C 1
ATOM 685 O O . ILE A 1 82 ? 7.673 7.056 -15.309 1.00 80.06 82 ILE A O 1
ATOM 689 N N . ILE A 1 83 ? 6.876 9.132 -15.084 1.00 77.75 83 ILE A N 1
ATOM 690 C CA . ILE A 1 83 ? 5.776 8.780 -14.180 1.00 77.75 83 ILE A CA 1
ATOM 691 C C . ILE A 1 83 ? 4.780 7.781 -14.802 1.00 77.75 83 ILE A C 1
ATOM 693 O O . ILE A 1 83 ? 4.133 7.023 -14.073 1.00 77.75 83 ILE A O 1
ATOM 697 N N . GLN A 1 84 ? 4.678 7.743 -16.135 1.00 79.88 84 GLN A N 1
ATOM 698 C CA . GLN A 1 84 ? 3.846 6.808 -16.899 1.00 79.88 84 GLN A CA 1
ATOM 699 C C . GLN A 1 84 ? 4.567 5.503 -17.242 1.00 79.88 84 GLN A C 1
ATOM 701 O O . GLN A 1 84 ? 3.959 4.609 -17.823 1.00 79.88 84 GLN A O 1
ATOM 706 N N . VAL A 1 85 ? 5.830 5.347 -16.859 1.00 80.94 85 VAL A N 1
ATOM 707 C CA . VAL A 1 85 ? 6.602 4.137 -17.122 1.00 80.94 85 VAL A CA 1
ATOM 708 C C . VAL A 1 85 ? 6.724 3.325 -15.835 1.00 80.94 85 VAL A C 1
ATOM 710 O O . VAL A 1 85 ? 6.977 3.852 -14.751 1.00 80.94 85 VAL A O 1
ATOM 713 N N . PHE A 1 86 ? 6.452 2.027 -15.928 1.00 82.38 86 PHE A N 1
ATOM 714 C CA . PHE A 1 86 ? 6.605 1.076 -14.831 1.00 82.38 86 PHE A CA 1
ATOM 715 C C . PHE A 1 86 ? 7.613 0.001 -15.216 1.00 82.38 86 PHE A C 1
ATOM 717 O O . PHE A 1 86 ? 7.525 -0.543 -16.309 1.00 82.38 86 PHE A O 1
ATOM 724 N N . PHE A 1 87 ? 8.500 -0.365 -14.302 1.00 76.56 87 PHE A N 1
ATOM 725 C CA . PHE A 1 87 ? 9.419 -1.488 -14.455 1.00 76.56 87 PHE A CA 1
ATOM 726 C C . PHE A 1 87 ? 9.331 -2.378 -13.215 1.00 76.56 87 PHE A C 1
ATOM 728 O O . PHE A 1 87 ? 8.990 -1.909 -12.126 1.00 76.56 87 PHE A O 1
ATOM 735 N N . LEU A 1 88 ? 9.612 -3.670 -13.377 1.00 68.50 88 LEU A N 1
ATOM 736 C CA . LEU A 1 88 ? 9.727 -4.585 -12.245 1.00 68.50 88 LEU A CA 1
ATOM 737 C C . LEU A 1 88 ? 11.119 -4.430 -11.644 1.00 68.50 88 LEU A C 1
ATOM 739 O O . LEU A 1 88 ? 12.113 -4.642 -12.335 1.00 68.50 88 LEU A O 1
ATOM 743 N N . ARG A 1 89 ? 11.197 -4.080 -10.358 1.00 65.69 89 ARG A N 1
ATOM 744 C CA . ARG A 1 89 ? 12.463 -4.175 -9.628 1.00 65.69 89 ARG A CA 1
ATOM 745 C C . ARG A 1 89 ? 12.872 -5.642 -9.538 1.00 65.69 89 ARG A C 1
ATOM 747 O O . ARG A 1 89 ? 12.033 -6.506 -9.293 1.00 65.69 89 ARG A O 1
ATOM 754 N N . SER A 1 90 ? 14.163 -5.905 -9.720 1.00 58.78 90 SER A N 1
ATOM 755 C CA . SER A 1 90 ? 14.761 -7.233 -9.547 1.00 58.78 90 SER A CA 1
ATOM 756 C C . SER A 1 90 ? 14.810 -7.689 -8.088 1.00 58.78 90 SER A C 1
ATOM 758 O O . SER A 1 90 ? 15.249 -8.808 -7.821 1.00 58.78 90 SER A O 1
ATOM 760 N N . ASP A 1 91 ? 14.397 -6.835 -7.150 1.00 57.44 91 ASP A N 1
ATOM 761 C CA . ASP A 1 91 ? 14.487 -7.107 -5.723 1.00 57.44 91 ASP A CA 1
ATOM 762 C C . ASP A 1 91 ? 13.486 -8.201 -5.355 1.00 57.44 91 ASP A C 1
ATOM 764 O O . ASP A 1 91 ? 12.282 -7.975 -5.201 1.00 57.44 91 ASP A O 1
ATOM 768 N N . ARG A 1 92 ? 14.023 -9.421 -5.238 1.00 55.19 92 ARG A N 1
ATOM 769 C CA . ARG A 1 92 ? 13.329 -10.624 -4.761 1.00 55.19 92 ARG A CA 1
ATOM 770 C C . ARG A 1 92 ? 12.603 -10.367 -3.439 1.00 55.19 92 ARG A C 1
ATOM 772 O O . ARG A 1 92 ? 11.568 -10.985 -3.192 1.00 55.19 92 ARG A O 1
ATOM 779 N N . ASP A 1 93 ? 13.096 -9.422 -2.648 1.00 54.84 93 ASP A N 1
ATOM 780 C CA . ASP A 1 93 ? 12.603 -9.085 -1.317 1.00 54.84 93 ASP A CA 1
ATOM 781 C C . ASP A 1 93 ? 11.148 -8.614 -1.342 1.00 54.84 93 ASP A C 1
ATOM 783 O O . ASP A 1 93 ? 10.336 -9.141 -0.596 1.00 54.84 93 ASP A O 1
ATOM 787 N N . ILE A 1 94 ? 10.753 -7.753 -2.288 1.00 54.78 94 ILE A N 1
ATOM 788 C CA . ILE A 1 94 ? 9.391 -7.186 -2.339 1.00 54.78 94 ILE A CA 1
ATOM 789 C C . ILE A 1 94 ? 8.313 -8.269 -2.492 1.00 54.78 94 ILE A C 1
ATOM 791 O O . ILE A 1 94 ? 7.264 -8.229 -1.844 1.00 54.78 94 ILE A O 1
ATOM 795 N N . PHE A 1 95 ? 8.549 -9.246 -3.365 1.00 61.03 95 PHE A N 1
ATOM 796 C CA . PHE A 1 95 ? 7.591 -10.328 -3.580 1.00 61.03 95 PHE A CA 1
ATOM 797 C C . PHE A 1 95 ? 7.661 -11.376 -2.471 1.00 61.03 95 PHE A C 1
ATOM 799 O O . PHE A 1 95 ? 6.621 -11.905 -2.079 1.00 61.03 95 PHE A O 1
ATOM 806 N N . THR A 1 96 ? 8.858 -11.654 -1.955 1.00 60.06 96 THR A N 1
ATOM 807 C CA . THR A 1 96 ? 9.077 -12.615 -0.863 1.00 60.06 96 THR A CA 1
ATOM 808 C C . THR A 1 96 ? 8.396 -12.135 0.417 1.00 60.06 96 THR A C 1
ATOM 810 O O . THR A 1 96 ? 7.638 -12.875 1.039 1.00 60.06 96 THR A O 1
ATOM 813 N N . GLU A 1 97 ? 8.564 -10.858 0.735 1.00 54.91 97 GLU A N 1
ATOM 814 C CA . GLU A 1 97 ? 7.993 -10.167 1.884 1.00 54.91 97 GLU A CA 1
ATOM 815 C C . GLU A 1 97 ? 6.456 -10.065 1.800 1.00 54.91 97 GLU A C 1
ATOM 817 O O . GLU A 1 97 ? 5.735 -10.316 2.766 1.00 54.91 97 GLU A O 1
ATOM 822 N N . ALA A 1 98 ? 5.913 -9.787 0.612 1.00 58.06 98 ALA A N 1
ATOM 823 C CA . ALA A 1 98 ? 4.468 -9.749 0.395 1.00 58.06 98 ALA A CA 1
ATOM 824 C C . ALA A 1 98 ? 3.801 -11.133 0.469 1.00 58.06 98 ALA A C 1
ATOM 826 O O . ALA A 1 98 ? 2.651 -11.259 0.900 1.00 58.06 98 ALA A O 1
ATOM 827 N N . LEU A 1 99 ? 4.495 -12.177 0.009 1.00 63.84 99 LEU A N 1
ATOM 828 C CA . LEU A 1 99 ? 3.948 -13.530 -0.096 1.00 63.84 99 LEU A CA 1
ATOM 829 C C . LEU A 1 99 ? 4.180 -14.380 1.159 1.00 63.84 99 LEU A C 1
ATOM 831 O O . LEU A 1 99 ? 3.414 -15.329 1.363 1.00 63.84 99 LEU A O 1
ATOM 835 N N . SER A 1 100 ? 5.135 -14.014 2.022 1.00 67.38 100 SER A N 1
ATOM 836 C CA . SER A 1 100 ? 5.340 -14.637 3.340 1.00 67.38 100 SER A CA 1
ATOM 837 C C . SER A 1 100 ? 4.081 -14.538 4.215 1.00 67.38 100 SER A C 1
ATOM 839 O O . SER A 1 100 ? 3.739 -15.463 4.949 1.00 67.38 100 SER A O 1
ATOM 841 N N . CYS A 1 101 ? 3.286 -13.478 4.039 1.00 70.31 101 CYS A N 1
ATOM 842 C CA . CYS A 1 101 ? 2.036 -13.245 4.760 1.00 70.31 101 CYS A CA 1
ATOM 843 C C . CYS A 1 101 ? 0.774 -13.590 3.942 1.00 70.31 101 CYS A C 1
ATOM 845 O O . CYS A 1 101 ? -0.206 -12.835 3.932 1.00 70.31 101 CYS A O 1
ATOM 847 N N . LYS A 1 102 ? 0.747 -14.764 3.291 1.00 80.00 102 LYS A N 1
ATOM 848 C CA . LYS A 1 102 ? -0.392 -15.273 2.487 1.00 80.00 102 LYS A CA 1
ATOM 849 C C . LYS A 1 102 ? -1.767 -15.000 3.107 1.00 80.00 102 LYS A C 1
ATOM 851 O O . LYS A 1 102 ? -2.657 -14.466 2.445 1.00 80.00 102 LYS A O 1
ATOM 856 N N . SER A 1 103 ? -1.953 -15.353 4.379 1.00 74.88 103 SER A N 1
ATOM 857 C CA . SER A 1 103 ? -3.235 -15.197 5.081 1.00 74.88 103 SER A CA 1
ATOM 858 C C . SER A 1 103 ? -3.671 -13.735 5.199 1.00 74.88 103 SER A C 1
ATOM 860 O O . SER A 1 103 ? -4.861 -13.440 5.115 1.00 74.88 103 SER A O 1
ATOM 862 N N . TYR A 1 104 ? -2.730 -12.801 5.363 1.00 73.12 104 TYR A N 1
ATOM 863 C CA . TYR A 1 104 ? -3.029 -11.370 5.394 1.00 73.12 104 TYR A CA 1
ATOM 864 C C . TYR A 1 104 ? -3.462 -10.862 4.017 1.00 73.12 104 TYR A C 1
ATOM 866 O O . TYR A 1 104 ? -4.522 -10.244 3.909 1.00 73.12 104 TYR A O 1
ATOM 874 N N . VAL A 1 105 ? -2.695 -11.177 2.967 1.00 68.44 105 VAL A N 1
ATOM 875 C CA . VAL A 1 105 ? -2.996 -10.742 1.594 1.00 68.44 105 VAL A CA 1
ATOM 876 C C . VAL A 1 105 ? -4.352 -11.276 1.140 1.00 68.44 105 VAL A C 1
ATOM 878 O O . VAL A 1 105 ? -5.166 -10.512 0.627 1.00 68.44 105 VAL A O 1
ATOM 881 N N . ILE A 1 106 ? -4.650 -12.552 1.408 1.00 77.50 106 ILE A N 1
ATOM 882 C CA . ILE A 1 106 ? -5.949 -13.147 1.067 1.00 77.50 106 ILE A CA 1
ATOM 883 C C . ILE A 1 106 ? -7.091 -12.463 1.828 1.00 77.50 106 ILE A C 1
ATOM 885 O O . ILE A 1 106 ? -8.116 -12.169 1.219 1.00 77.50 106 ILE A O 1
ATOM 889 N N . ARG A 1 107 ? -6.936 -12.186 3.132 1.00 71.00 107 ARG A N 1
ATOM 890 C CA . ARG A 1 107 ? -7.980 -11.504 3.922 1.00 71.00 107 ARG A CA 1
ATOM 891 C C . ARG A 1 107 ? -8.240 -10.078 3.445 1.00 71.00 107 ARG A C 1
ATOM 893 O O . ARG A 1 107 ? -9.386 -9.648 3.446 1.00 71.00 107 ARG A O 1
ATOM 900 N N . LYS A 1 108 ? -7.185 -9.346 3.084 1.00 74.50 108 LYS A N 1
ATOM 901 C CA . LYS A 1 108 ? -7.278 -7.924 2.742 1.00 74.50 108 LYS A CA 1
ATOM 902 C C . LYS A 1 108 ? -7.676 -7.684 1.288 1.00 74.50 108 LYS A C 1
ATOM 904 O O . LYS A 1 108 ? -8.419 -6.749 1.018 1.00 74.50 108 LYS A O 1
ATOM 909 N N . TYR A 1 109 ? -7.180 -8.512 0.372 1.00 73.88 109 TYR A N 1
ATOM 910 C CA . TYR A 1 109 ? -7.287 -8.268 -1.068 1.00 73.88 109 TYR A CA 1
ATOM 911 C C . TYR A 1 109 ? -7.990 -9.379 -1.833 1.00 73.88 109 TYR A C 1
ATOM 913 O O . TYR A 1 109 ? -8.419 -9.132 -2.950 1.00 73.88 109 TYR A O 1
ATOM 921 N N . GLY A 1 110 ? -8.156 -10.559 -1.236 1.00 81.38 110 GLY A N 1
ATOM 922 C CA . GLY A 1 110 ? -8.808 -11.698 -1.866 1.00 81.38 110 GLY A CA 1
ATOM 923 C C . GLY A 1 110 ? -7.834 -12.753 -2.393 1.00 81.38 110 GLY A C 1
ATOM 924 O O . GLY A 1 110 ? -6.638 -12.536 -2.604 1.00 81.38 110 GLY A O 1
ATOM 925 N N . LYS A 1 111 ? -8.363 -13.966 -2.587 1.00 86.00 111 LYS A N 1
ATOM 926 C CA . LYS A 1 111 ? -7.597 -15.127 -3.072 1.00 86.00 111 LYS A CA 1
ATOM 927 C C . LYS A 1 111 ? -7.164 -14.974 -4.532 1.00 86.00 111 LYS A C 1
ATOM 929 O O . LYS A 1 111 ? -6.106 -15.471 -4.910 1.00 86.00 111 LYS A O 1
ATOM 934 N N . ARG A 1 112 ? -7.975 -14.301 -5.354 1.00 85.00 112 ARG A N 1
ATOM 935 C CA . ARG A 1 112 ? -7.682 -14.073 -6.776 1.00 85.00 112 ARG A CA 1
ATOM 936 C C . ARG A 1 112 ? -6.439 -13.196 -6.932 1.00 85.00 112 ARG A C 1
ATOM 938 O O . ARG A 1 112 ? -5.559 -13.521 -7.718 1.00 85.00 112 ARG A O 1
ATOM 945 N N . GLU A 1 113 ? -6.351 -12.138 -6.145 1.00 80.75 113 GLU A N 1
ATOM 946 C CA . GLU A 1 113 ? -5.291 -11.137 -6.139 1.00 80.75 113 GLU A CA 1
ATOM 947 C C . GLU A 1 113 ? -3.978 -11.755 -5.656 1.00 80.75 113 GLU A C 1
ATOM 949 O O . GLU A 1 113 ? -2.948 -11.596 -6.307 1.00 80.75 113 GLU A O 1
ATOM 954 N N . TYR A 1 114 ? -4.036 -12.552 -4.584 1.00 82.38 114 TYR A N 1
ATOM 955 C CA . TYR A 1 114 ? -2.900 -13.350 -4.122 1.00 82.38 114 TYR A CA 1
ATOM 956 C C . TYR A 1 114 ? -2.347 -14.263 -5.228 1.00 82.38 114 TYR A C 1
ATOM 958 O O . TYR A 1 114 ? -1.144 -14.265 -5.483 1.00 82.38 114 TYR A O 1
ATOM 966 N N . ASN A 1 115 ? -3.215 -15.001 -5.929 1.00 84.88 115 ASN A N 1
ATOM 967 C CA . ASN A 1 115 ? -2.786 -15.891 -7.012 1.00 84.88 115 ASN A CA 1
ATOM 968 C C . ASN A 1 115 ? -2.125 -15.126 -8.168 1.00 84.88 115 ASN A C 1
ATOM 970 O O . ASN A 1 115 ? -1.207 -15.643 -8.805 1.00 84.88 115 ASN A O 1
ATOM 974 N N . ILE A 1 116 ? -2.575 -13.899 -8.443 1.00 82.69 116 ILE A N 1
ATOM 975 C CA . ILE A 1 116 ? -1.975 -13.050 -9.475 1.00 82.69 116 ILE A CA 1
ATOM 976 C C . ILE A 1 116 ? -0.579 -12.591 -9.044 1.00 82.69 116 ILE A C 1
ATOM 978 O O . ILE A 1 116 ? 0.351 -12.735 -9.832 1.00 82.69 116 ILE A O 1
ATOM 982 N N . ILE A 1 117 ? -0.394 -12.138 -7.797 1.00 79.56 117 ILE A N 1
ATOM 983 C CA . ILE A 1 117 ? 0.935 -11.787 -7.256 1.00 79.56 117 ILE A CA 1
ATOM 984 C C . ILE A 1 117 ? 1.877 -12.992 -7.300 1.00 79.56 117 ILE A C 1
ATOM 986 O O . ILE A 1 117 ? 3.010 -12.874 -7.760 1.00 79.56 117 ILE A O 1
ATOM 990 N N . TYR A 1 118 ? 1.390 -14.164 -6.897 1.00 83.00 118 TYR A N 1
ATOM 991 C CA . TYR A 1 118 ? 2.160 -15.403 -6.960 1.00 83.00 118 TYR A CA 1
ATOM 992 C C . TYR A 1 118 ? 2.571 -15.757 -8.400 1.00 83.00 118 TYR A C 1
ATOM 994 O O . TYR A 1 118 ? 3.706 -16.151 -8.648 1.00 83.00 118 TYR A O 1
ATOM 1002 N N . SER A 1 119 ? 1.677 -15.542 -9.371 1.00 83.94 119 SER A N 1
ATOM 1003 C CA . SER A 1 119 ? 1.980 -15.751 -10.793 1.00 83.94 119 SER A CA 1
ATOM 1004 C C . SER A 1 119 ? 3.015 -14.751 -11.319 1.00 83.94 119 SER A C 1
ATOM 1006 O O . SER A 1 119 ? 3.882 -15.132 -12.098 1.00 83.94 119 SER A O 1
ATOM 1008 N N . ILE A 1 120 ? 2.953 -13.484 -10.888 1.00 82.31 120 ILE A N 1
ATOM 1009 C CA . ILE A 1 120 ? 3.953 -12.458 -11.231 1.00 82.31 120 ILE A CA 1
ATOM 1010 C C . ILE A 1 120 ? 5.333 -12.883 -10.722 1.00 82.31 120 ILE A C 1
ATOM 1012 O O . ILE A 1 120 ? 6.292 -12.830 -11.492 1.00 82.31 120 ILE A O 1
ATOM 1016 N N . LEU A 1 121 ? 5.423 -13.353 -9.471 1.00 80.75 121 LEU A N 1
ATOM 1017 C CA . LEU A 1 121 ? 6.670 -13.875 -8.912 1.00 80.75 121 LEU A CA 1
ATOM 1018 C C . LEU A 1 121 ? 7.186 -15.064 -9.730 1.00 80.75 121 LEU A C 1
ATOM 1020 O O . LEU A 1 121 ? 8.348 -15.047 -10.123 1.00 80.75 121 LEU A O 1
ATOM 1024 N N . GLY A 1 122 ? 6.328 -16.043 -10.036 1.00 80.25 122 GLY A N 1
ATOM 1025 C CA . GLY A 1 122 ? 6.705 -17.205 -10.847 1.00 80.25 122 GLY A CA 1
ATOM 1026 C C . GLY A 1 122 ? 7.267 -16.809 -12.217 1.00 80.25 122 GLY A C 1
ATOM 1027 O O . GLY A 1 122 ? 8.349 -17.245 -12.603 1.00 80.25 122 GLY A O 1
ATOM 1028 N N . TYR A 1 123 ? 6.599 -15.892 -12.925 1.00 82.88 123 TYR A N 1
ATOM 1029 C CA . TYR A 1 123 ? 7.122 -15.361 -14.186 1.00 82.88 123 TYR A CA 1
ATOM 1030 C C . TYR A 1 123 ? 8.456 -14.632 -14.004 1.00 82.88 123 TYR A C 1
ATOM 1032 O O . TYR A 1 123 ? 9.365 -14.812 -14.812 1.00 82.88 123 TYR A O 1
ATOM 1040 N N . SER A 1 124 ? 8.601 -13.834 -12.945 1.00 79.94 124 SER A N 1
ATOM 1041 C CA . SER A 1 124 ? 9.841 -13.109 -12.670 1.00 79.94 124 SER A CA 1
ATOM 1042 C C . SER A 1 124 ? 11.007 -14.053 -12.361 1.00 79.94 124 SER A C 1
ATOM 1044 O O . SER A 1 124 ? 12.103 -13.845 -12.878 1.00 79.94 124 SER A O 1
ATOM 1046 N N . SER A 1 125 ? 10.786 -15.104 -11.564 1.00 77.62 125 SER A N 1
ATOM 1047 C CA . SER A 1 125 ? 11.815 -16.095 -11.224 1.00 77.62 125 SER A CA 1
ATOM 1048 C C . SER A 1 125 ? 12.250 -16.933 -12.425 1.00 77.62 125 SER A C 1
ATOM 1050 O O . SER A 1 125 ? 13.393 -17.370 -12.490 1.00 77.62 125 SER A O 1
ATOM 1052 N N . GLU A 1 126 ? 11.357 -17.115 -13.398 1.00 83.56 126 GLU A N 1
ATOM 1053 C CA . GLU A 1 126 ? 11.637 -17.799 -14.665 1.00 83.56 126 GLU A CA 1
ATOM 1054 C C . GLU A 1 126 ? 12.271 -16.876 -15.727 1.00 83.56 126 GLU A C 1
ATOM 1056 O O . GLU A 1 126 ? 12.470 -17.296 -16.866 1.00 83.56 126 GLU A O 1
ATOM 1061 N N . GLY A 1 127 ? 12.545 -15.604 -15.407 1.00 80.75 127 GLY A N 1
ATOM 1062 C CA . GLY A 1 127 ? 13.066 -14.619 -16.365 1.00 80.75 127 GLY A CA 1
ATOM 1063 C C . GLY A 1 127 ? 12.043 -14.149 -17.411 1.00 80.75 127 GLY A C 1
ATOM 1064 O O . GLY A 1 127 ? 12.389 -13.442 -18.357 1.00 80.75 127 GLY A O 1
ATOM 1065 N N . LYS A 1 128 ? 10.760 -14.488 -17.244 1.00 84.38 128 LYS A N 1
ATOM 1066 C CA . LYS A 1 128 ? 9.638 -14.106 -18.118 1.00 84.38 128 LYS A CA 1
ATOM 1067 C C . LYS A 1 128 ? 9.104 -12.712 -17.759 1.00 84.38 128 LYS A C 1
ATOM 1069 O O . LYS A 1 128 ? 7.930 -12.530 -17.430 1.00 84.38 128 LYS A O 1
ATOM 1074 N N . ILE A 1 129 ? 9.979 -11.704 -17.815 1.00 82.69 129 ILE A N 1
ATOM 1075 C CA . ILE A 1 129 ? 9.703 -10.335 -17.337 1.00 82.69 129 ILE A CA 1
ATOM 1076 C C . ILE A 1 129 ? 8.511 -9.689 -18.059 1.00 82.69 129 ILE A C 1
ATOM 1078 O O . ILE A 1 129 ? 7.674 -9.048 -17.422 1.00 82.69 129 ILE A O 1
ATOM 1082 N N . LYS A 1 130 ? 8.361 -9.913 -19.371 1.00 84.06 130 LYS A N 1
ATOM 1083 C CA . LYS A 1 130 ? 7.214 -9.412 -20.149 1.00 84.06 130 LYS A CA 1
ATOM 1084 C C . LYS A 1 130 ? 5.880 -9.929 -19.595 1.00 84.06 130 LYS A C 1
ATOM 1086 O O . LYS A 1 130 ? 4.940 -9.158 -19.407 1.00 84.06 130 LYS A O 1
ATOM 1091 N N . GLN A 1 131 ? 5.792 -11.228 -19.317 1.00 86.06 131 GLN A N 1
ATOM 1092 C CA . GLN A 1 131 ? 4.600 -11.872 -18.764 1.00 86.06 131 GLN A CA 1
ATOM 1093 C C . GLN A 1 131 ? 4.319 -11.377 -17.342 1.00 86.06 131 GLN A C 1
ATOM 1095 O O . GLN A 1 131 ? 3.163 -11.108 -17.011 1.00 86.06 131 GLN A O 1
ATOM 1100 N N . ALA A 1 132 ? 5.367 -11.187 -16.536 1.00 83.06 132 ALA A N 1
ATOM 1101 C CA . ALA A 1 132 ? 5.263 -10.618 -15.197 1.00 83.06 132 ALA A CA 1
ATOM 1102 C C . ALA A 1 132 ? 4.694 -9.184 -15.225 1.00 83.06 132 ALA A C 1
ATOM 1104 O O . ALA A 1 132 ? 3.753 -8.885 -14.489 1.00 83.06 132 ALA A O 1
ATOM 1105 N N . LEU A 1 133 ? 5.183 -8.319 -16.123 1.00 79.75 133 LEU A N 1
ATOM 1106 C CA . LEU A 1 133 ? 4.685 -6.946 -16.297 1.00 79.75 133 LEU A CA 1
ATOM 1107 C C . LEU A 1 133 ? 3.217 -6.910 -16.738 1.00 79.75 133 LEU A C 1
ATOM 1109 O O . LEU A 1 133 ? 2.417 -6.159 -16.179 1.00 79.75 133 LEU A O 1
ATOM 1113 N N . LEU A 1 134 ? 2.841 -7.750 -17.706 1.00 82.69 134 LEU A N 1
ATOM 1114 C CA . LEU A 1 134 ? 1.458 -7.847 -18.182 1.00 82.69 134 LEU A CA 1
ATOM 1115 C C . LEU A 1 134 ? 0.511 -8.346 -17.083 1.00 82.69 134 LEU A C 1
ATOM 1117 O O . LEU A 1 134 ? -0.605 -7.842 -16.954 1.00 82.69 134 LEU A O 1
ATOM 1121 N N . ALA A 1 135 ? 0.946 -9.321 -16.280 1.00 81.56 135 ALA A N 1
ATOM 1122 C CA . ALA A 1 135 ? 0.181 -9.809 -15.138 1.00 81.56 135 ALA A CA 1
ATOM 1123 C C . ALA A 1 135 ? 0.028 -8.726 -14.055 1.00 81.56 135 ALA A C 1
ATOM 1125 O O . ALA A 1 135 ? -1.082 -8.530 -13.562 1.00 81.56 135 ALA A O 1
ATOM 1126 N N . ALA A 1 136 ? 1.092 -7.973 -13.755 1.00 76.31 136 ALA A N 1
ATOM 1127 C CA . ALA A 1 136 ? 1.061 -6.861 -12.804 1.00 76.31 136 ALA A CA 1
ATOM 1128 C C . ALA A 1 136 ? 0.084 -5.758 -13.231 1.00 76.31 136 ALA A C 1
ATOM 1130 O O . ALA A 1 136 ? -0.747 -5.320 -12.434 1.00 76.31 136 ALA A O 1
ATOM 1131 N N . TYR A 1 137 ? 0.126 -5.361 -14.503 1.00 75.19 137 TYR A N 1
ATOM 1132 C CA . TYR A 1 137 ? -0.722 -4.305 -15.056 1.00 75.19 137 TYR A CA 1
ATOM 1133 C C . TYR A 1 137 ? -2.213 -4.659 -15.081 1.00 75.19 137 TYR A C 1
ATOM 1135 O O . TYR A 1 137 ? -3.062 -3.796 -14.868 1.00 75.19 137 TYR A O 1
ATOM 1143 N N . ARG A 1 138 ? -2.556 -5.937 -15.291 1.00 76.12 138 ARG A N 1
ATOM 1144 C CA . ARG A 1 138 ? -3.954 -6.412 -15.296 1.00 76.12 138 ARG A CA 1
ATOM 1145 C C . ARG A 1 138 ? -4.653 -6.275 -13.945 1.00 76.12 138 ARG A C 1
ATOM 1147 O O . ARG A 1 138 ? -5.876 -6.388 -13.881 1.00 76.12 138 ARG A O 1
ATOM 1154 N N . THR A 1 139 ? -3.908 -6.027 -12.876 1.00 70.31 139 THR A N 1
ATOM 1155 C CA . THR A 1 139 ? -4.460 -5.803 -11.544 1.00 70.31 139 THR A CA 1
ATOM 1156 C C . THR A 1 139 ? -4.089 -4.425 -11.039 1.00 70.31 139 THR A C 1
ATOM 1158 O O . THR A 1 139 ? -2.959 -4.214 -10.614 1.00 70.31 139 THR A O 1
ATOM 1161 N N . ILE A 1 140 ? -5.077 -3.526 -10.972 1.00 56.88 140 ILE A N 1
ATOM 1162 C CA . ILE A 1 140 ? -4.979 -2.236 -10.263 1.00 56.88 140 ILE A CA 1
ATOM 1163 C C . ILE A 1 140 ? -4.351 -2.413 -8.874 1.00 56.88 140 ILE A C 1
ATOM 1165 O O . ILE A 1 140 ? -3.571 -1.572 -8.445 1.00 56.88 140 ILE A O 1
ATOM 1169 N N . PHE A 1 141 ? -4.634 -3.536 -8.203 1.00 55.06 141 PHE A N 1
ATOM 1170 C CA . PHE A 1 141 ? -4.057 -3.863 -6.908 1.00 55.06 141 PHE A CA 1
ATOM 1171 C C . PHE A 1 141 ? -2.564 -4.225 -6.954 1.00 55.06 141 PHE A C 1
ATOM 1173 O O . PHE A 1 141 ? -1.806 -3.582 -6.243 1.00 55.06 141 PHE A O 1
ATOM 1180 N N . ALA A 1 142 ? -2.102 -5.187 -7.769 1.00 55.88 142 ALA A N 1
ATOM 1181 C CA . ALA A 1 142 ? -0.662 -5.492 -7.826 1.00 55.88 142 ALA A CA 1
ATOM 1182 C C . ALA A 1 142 ? 0.126 -4.306 -8.392 1.00 55.88 142 ALA A C 1
ATOM 1184 O O . ALA A 1 142 ? 1.224 -4.010 -7.941 1.00 55.88 142 ALA A O 1
ATOM 1185 N N . TYR A 1 143 ? -0.478 -3.570 -9.320 1.00 52.91 143 TYR A N 1
ATOM 1186 C CA . TYR A 1 143 ? 0.056 -2.325 -9.829 1.00 52.91 143 TYR A CA 1
ATOM 1187 C C . TYR A 1 143 ? 0.221 -1.272 -8.724 1.00 52.91 143 TYR A C 1
ATOM 1189 O O . TYR A 1 143 ? 1.325 -0.757 -8.568 1.00 52.91 143 TYR A O 1
ATOM 1197 N N . HIS A 1 144 ? -0.814 -0.996 -7.916 1.00 56.06 144 HIS A N 1
ATOM 1198 C CA . HIS A 1 144 ? -0.719 -0.088 -6.764 1.00 56.06 144 HIS A CA 1
ATOM 1199 C C . HIS A 1 144 ? 0.228 -0.605 -5.685 1.00 56.06 144 HIS A C 1
ATOM 1201 O O . HIS A 1 144 ? 1.012 0.168 -5.161 1.00 56.06 144 HIS A O 1
ATOM 1207 N N . PHE A 1 145 ? 0.198 -1.898 -5.381 1.00 55.09 145 PHE A N 1
ATOM 1208 C CA . PHE A 1 145 ? 1.053 -2.536 -4.387 1.00 55.09 145 PHE A CA 1
ATOM 1209 C C . PHE A 1 145 ? 2.535 -2.420 -4.773 1.00 55.09 145 PHE A C 1
ATOM 1211 O O . PHE A 1 145 ? 3.342 -1.956 -3.976 1.00 55.09 145 PHE A O 1
ATOM 1218 N N . ILE A 1 146 ? 2.889 -2.723 -6.025 1.00 53.12 146 ILE A N 1
ATOM 1219 C CA . ILE A 1 146 ? 4.274 -2.636 -6.502 1.00 53.12 146 ILE A CA 1
ATOM 1220 C C . ILE A 1 146 ? 4.698 -1.175 -6.745 1.00 53.12 146 ILE A C 1
ATOM 1222 O O . ILE A 1 146 ? 5.855 -0.836 -6.516 1.00 53.12 146 ILE A O 1
ATOM 1226 N N . THR A 1 147 ? 3.791 -0.270 -7.145 1.00 52.12 147 THR A N 1
ATOM 1227 C CA . THR A 1 147 ? 4.121 1.173 -7.204 1.00 52.12 147 THR A CA 1
ATOM 1228 C C . THR A 1 147 ? 4.296 1.798 -5.821 1.00 52.12 147 THR A C 1
ATOM 1230 O O . THR A 1 147 ? 5.175 2.642 -5.677 1.00 52.12 147 THR A O 1
ATOM 1233 N N . TYR A 1 148 ? 3.544 1.366 -4.803 1.00 48.72 148 TYR A N 1
ATOM 1234 C CA . TYR A 1 148 ? 3.721 1.810 -3.413 1.00 48.72 148 TYR A CA 1
ATOM 1235 C C . TYR A 1 148 ? 5.076 1.355 -2.848 1.00 48.72 148 TYR A C 1
ATOM 1237 O O . TYR A 1 148 ? 5.747 2.114 -2.157 1.00 48.72 148 TYR A O 1
ATOM 1245 N N . LEU A 1 149 ? 5.532 0.157 -3.230 1.00 46.91 149 LEU A N 1
ATOM 1246 C CA . LEU A 1 149 ? 6.865 -0.376 -2.908 1.00 46.91 149 LEU A CA 1
ATOM 1247 C C . LEU A 1 149 ? 7.992 0.211 -3.788 1.00 46.91 149 LEU A C 1
ATOM 1249 O O . LEU A 1 149 ? 9.176 0.013 -3.521 1.00 46.91 149 LEU A O 1
ATOM 1253 N N . GLY A 1 150 ? 7.637 0.967 -4.833 1.00 43.06 150 GLY A N 1
ATOM 1254 C CA . GLY A 1 150 ? 8.556 1.738 -5.674 1.00 43.06 150 GLY A CA 1
ATOM 1255 C C . GLY A 1 150 ? 8.958 3.100 -5.089 1.00 43.06 150 GLY A C 1
ATOM 1256 O O . GLY A 1 150 ? 9.872 3.736 -5.626 1.00 43.06 150 GLY A O 1
ATOM 1257 N N . CYS A 1 151 ? 8.328 3.545 -3.994 1.00 34.53 151 CYS A N 1
ATOM 1258 C CA . CYS A 1 151 ? 8.762 4.715 -3.229 1.00 34.53 151 CYS A CA 1
ATOM 1259 C C . CYS A 1 151 ? 10.012 4.378 -2.389 1.00 34.53 151 CYS A C 1
ATOM 1261 O O . CYS A 1 151 ? 10.036 3.341 -1.725 1.00 34.53 151 CYS A O 1
ATOM 1263 N N . PRO A 1 152 ? 11.063 5.222 -2.386 1.00 35.09 152 PRO A N 1
ATOM 1264 C CA . PRO A 1 152 ? 12.144 5.077 -1.424 1.00 35.09 152 PRO A CA 1
ATOM 1265 C C . PRO A 1 152 ? 11.612 5.385 -0.018 1.00 35.09 152 PRO A C 1
ATOM 1267 O O . PRO A 1 152 ? 11.004 6.431 0.189 1.00 35.09 152 PRO A O 1
ATOM 1270 N N . HIS A 1 153 ? 11.902 4.471 0.910 1.00 36.75 153 HIS A N 1
ATOM 1271 C CA . HIS A 1 153 ? 11.643 4.516 2.354 1.00 36.75 153 HIS A CA 1
ATOM 1272 C C . HIS A 1 153 ? 10.170 4.444 2.783 1.00 36.75 153 HIS A C 1
ATOM 1274 O O . HIS A 1 153 ? 9.431 5.419 2.698 1.00 36.75 153 HIS A O 1
ATOM 1280 N N . ASN A 1 154 ? 9.770 3.252 3.253 1.00 32.72 154 ASN A N 1
ATOM 1281 C CA . ASN A 1 154 ? 9.042 2.995 4.519 1.00 32.72 154 ASN A CA 1
ATOM 1282 C C . ASN A 1 154 ? 8.426 1.581 4.546 1.00 32.72 154 ASN A C 1
ATOM 1284 O O . ASN A 1 154 ? 7.277 1.392 4.931 1.00 32.72 154 ASN A O 1
ATOM 1288 N N . PHE A 1 155 ? 9.185 0.578 4.105 1.00 31.72 155 PHE A N 1
ATOM 1289 C CA . PHE A 1 155 ? 8.840 -0.833 4.295 1.00 31.72 155 PHE A CA 1
ATOM 1290 C C . PHE A 1 155 ? 9.795 -1.626 5.223 1.00 31.72 155 PHE A C 1
ATOM 1292 O O . PHE A 1 155 ? 9.320 -2.584 5.823 1.00 31.72 155 PHE A O 1
ATOM 1299 N N . PRO A 1 156 ? 11.062 -1.213 5.493 1.00 30.38 156 PRO A N 1
ATOM 1300 C CA . PRO A 1 156 ? 11.945 -1.978 6.387 1.00 30.38 156 PRO A CA 1
ATOM 1301 C C . PRO A 1 156 ? 11.506 -2.084 7.855 1.00 30.38 156 PRO A C 1
ATOM 1303 O O . PRO A 1 156 ? 12.153 -2.790 8.617 1.00 30.38 156 PRO A O 1
ATOM 1306 N N . GLU A 1 157 ? 10.448 -1.396 8.288 1.00 33.00 157 GLU A N 1
ATOM 1307 C CA . GLU A 1 157 ? 9.995 -1.477 9.682 1.00 33.00 157 GLU A CA 1
ATOM 1308 C C . GLU A 1 157 ? 9.087 -2.678 9.977 1.00 33.00 157 GLU A C 1
ATOM 1310 O O . GLU A 1 157 ? 8.713 -2.855 11.133 1.00 33.00 157 GLU A O 1
ATOM 1315 N N . TYR A 1 158 ? 8.727 -3.514 8.991 1.00 34.66 158 TYR A N 1
ATOM 1316 C CA . TYR A 1 158 ? 7.724 -4.560 9.234 1.00 34.66 158 TYR A CA 1
ATOM 1317 C C . TYR A 1 158 ? 8.123 -6.009 8.979 1.00 34.66 158 TYR A C 1
ATOM 1319 O O . TYR A 1 158 ? 7.393 -6.883 9.445 1.00 34.66 158 TYR A O 1
ATOM 1327 N N . ILE A 1 159 ? 9.253 -6.303 8.329 1.00 31.09 159 ILE A N 1
ATOM 1328 C CA . ILE A 1 159 ? 9.705 -7.694 8.137 1.00 31.09 159 ILE A CA 1
ATOM 1329 C C . ILE A 1 159 ? 11.172 -7.825 8.540 1.00 31.09 159 ILE A C 1
ATOM 1331 O O . ILE A 1 159 ? 12.073 -8.082 7.750 1.00 31.09 159 ILE A O 1
ATOM 1335 N N . SER A 1 160 ? 11.407 -7.655 9.839 1.00 33.72 160 SER A N 1
ATOM 1336 C CA . SER A 1 160 ? 12.521 -8.308 10.514 1.00 33.72 160 SER A CA 1
ATOM 1337 C C . SER A 1 160 ? 11.974 -9.517 11.269 1.00 33.72 160 SER A C 1
ATOM 1339 O O . SER A 1 160 ? 11.735 -9.428 12.465 1.00 33.72 160 SER A O 1
ATOM 1341 N N . ASP A 1 161 ? 11.737 -10.614 10.553 1.00 33.75 161 ASP A N 1
ATOM 1342 C CA . ASP A 1 161 ? 11.729 -11.972 11.105 1.00 33.75 161 ASP A CA 1
ATOM 1343 C C . ASP A 1 161 ? 11.953 -12.973 9.956 1.00 33.75 161 ASP A C 1
ATOM 1345 O O . ASP A 1 161 ? 10.993 -13.425 9.345 1.00 33.75 161 ASP A O 1
ATOM 1349 N N . GLN A 1 162 ? 13.250 -13.227 9.688 1.00 42.72 162 GLN A N 1
ATOM 1350 C CA . GLN A 1 162 ? 13.922 -14.472 9.232 1.00 42.72 162 GLN A CA 1
ATOM 1351 C C . GLN A 1 162 ? 13.395 -15.142 7.920 1.00 42.72 162 GLN A C 1
ATOM 1353 O O . GLN A 1 162 ? 12.239 -15.031 7.555 1.00 42.72 162 GLN A O 1
ATOM 1358 N N . GLU A 1 163 ? 14.181 -15.832 7.085 1.00 36.38 163 GLU A N 1
ATOM 1359 C CA . GLU A 1 163 ? 15.046 -16.982 7.379 1.00 36.38 163 GLU A CA 1
ATOM 1360 C C . GLU A 1 163 ? 16.056 -17.226 6.234 1.00 36.38 163 GLU A C 1
ATOM 1362 O O . GLU A 1 163 ? 15.671 -17.309 5.070 1.00 36.38 163 GLU A O 1
ATOM 1367 N N . ASP A 1 164 ? 17.334 -17.414 6.581 1.00 43.50 164 ASP A N 1
ATOM 1368 C CA . ASP A 1 164 ? 18.284 -18.240 5.818 1.00 43.50 164 ASP A CA 1
ATOM 1369 C C . ASP A 1 164 ? 19.300 -18.835 6.821 1.00 43.50 164 ASP A C 1
ATOM 1371 O O . ASP A 1 164 ? 19.911 -18.098 7.604 1.00 43.50 164 ASP A O 1
ATOM 1375 N N . GLU A 1 165 ? 19.435 -20.166 6.883 1.00 52.44 165 GLU A N 1
ATOM 1376 C CA . GLU A 1 165 ? 20.093 -20.904 7.987 1.00 52.44 165 GLU A CA 1
ATOM 1377 C C . GLU A 1 165 ? 21.588 -20.576 8.156 1.00 52.44 165 GLU A C 1
ATOM 1379 O O . GLU A 1 165 ? 22.098 -20.528 9.276 1.00 52.44 165 GLU A O 1
ATOM 1384 N N . GLU A 1 166 ? 22.293 -20.242 7.077 1.00 47.78 166 GLU A N 1
ATOM 1385 C CA . GLU A 1 166 ? 23.728 -19.935 7.132 1.00 47.78 166 GLU A CA 1
ATOM 1386 C C . GLU A 1 166 ? 24.004 -18.496 7.617 1.00 47.78 166 GLU A C 1
ATOM 1388 O O . GLU A 1 166 ? 24.989 -18.226 8.318 1.00 47.78 166 GLU A O 1
ATOM 1393 N N . GLN A 1 167 ? 23.082 -17.566 7.334 1.00 48.34 167 GLN A N 1
ATOM 1394 C CA . GLN A 1 167 ? 23.067 -16.260 7.993 1.00 48.34 167 GLN A CA 1
ATOM 1395 C C . GLN A 1 167 ? 22.544 -16.367 9.427 1.00 48.34 167 GLN A C 1
ATOM 1397 O O . GLN A 1 167 ? 23.034 -15.632 10.279 1.00 48.34 167 GLN A O 1
ATOM 1402 N N . SER A 1 168 ? 21.645 -17.312 9.725 1.00 44.00 168 SER A N 1
ATOM 1403 C CA . SER A 1 168 ? 21.177 -17.617 11.081 1.00 44.00 168 SER A CA 1
ATOM 1404 C C . SER A 1 168 ? 22.320 -18.082 11.983 1.00 44.00 168 SER A C 1
ATOM 1406 O O . SER A 1 168 ? 22.397 -17.636 13.117 1.00 44.00 168 SER A O 1
ATOM 1408 N N . GLU A 1 169 ? 23.268 -18.890 11.504 1.00 48.06 169 GLU A N 1
ATOM 1409 C CA . GLU A 1 169 ? 24.424 -19.334 12.303 1.00 48.06 169 GLU A CA 1
ATOM 1410 C C . GLU A 1 169 ? 25.411 -18.183 12.592 1.00 48.06 169 GLU A C 1
ATOM 1412 O O . GLU A 1 169 ? 25.857 -17.983 13.726 1.00 48.06 169 GLU A O 1
ATOM 1417 N N . ARG A 1 170 ? 25.724 -17.358 11.578 1.00 46.41 170 ARG A N 1
ATOM 1418 C CA . ARG A 1 170 ? 26.574 -16.161 11.742 1.00 46.41 170 ARG A CA 1
ATOM 1419 C C . ARG A 1 170 ? 25.895 -15.084 12.587 1.00 46.41 170 ARG A C 1
ATOM 1421 O O . ARG A 1 170 ? 26.570 -14.410 13.364 1.00 46.41 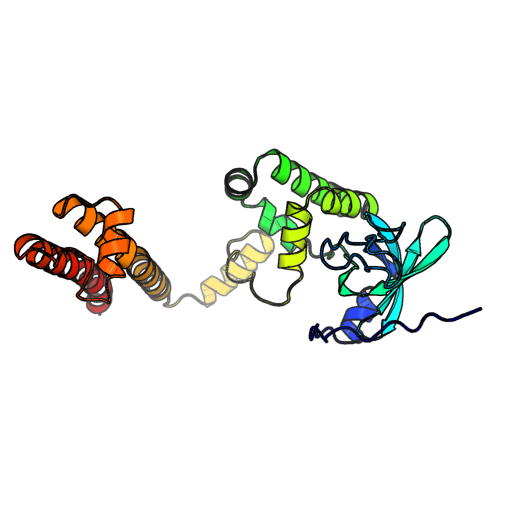170 ARG A O 1
ATOM 1428 N N . PHE A 1 171 ? 24.577 -14.946 12.474 1.00 41.41 171 PHE A N 1
ATOM 1429 C CA . PHE A 1 171 ? 23.757 -14.065 13.295 1.00 41.41 171 PHE A CA 1
ATOM 1430 C C . PHE A 1 171 ? 23.646 -14.596 14.725 1.00 41.41 171 PHE A C 1
ATOM 1432 O O . PHE A 1 171 ? 23.930 -13.836 15.631 1.00 41.41 171 PHE A O 1
ATOM 1439 N N . LYS A 1 172 ? 23.385 -15.888 14.961 1.00 39.47 172 LYS A N 1
ATOM 1440 C CA . LYS A 1 172 ? 23.394 -16.531 16.293 1.00 39.47 172 LYS A CA 1
ATOM 1441 C C . LYS A 1 172 ? 24.728 -16.333 17.004 1.00 39.47 172 LYS A C 1
ATOM 1443 O O . LYS A 1 172 ? 24.744 -15.955 18.169 1.00 39.47 172 LYS A O 1
ATOM 1448 N N . ASN A 1 173 ? 25.848 -16.495 16.302 1.00 48.16 173 ASN A N 1
ATOM 1449 C CA . ASN A 1 173 ? 27.176 -16.273 16.880 1.00 48.16 173 ASN A CA 1
ATOM 1450 C C . ASN A 1 173 ? 27.455 -14.791 17.192 1.00 48.16 173 ASN A C 1
ATOM 1452 O O . ASN A 1 173 ? 28.119 -14.488 18.181 1.00 48.16 173 ASN A O 1
ATOM 1456 N N . LYS A 1 174 ? 26.900 -13.862 16.405 1.00 43.47 174 LYS A N 1
ATOM 1457 C CA . LYS A 1 174 ? 27.003 -12.413 16.642 1.00 43.47 174 LYS A CA 1
ATOM 1458 C C . LYS A 1 174 ? 26.006 -11.910 17.699 1.00 43.47 174 LYS A C 1
ATOM 1460 O O . LYS A 1 174 ? 26.338 -11.010 18.456 1.00 43.47 174 LYS A O 1
ATOM 1465 N N . VAL A 1 175 ? 24.836 -12.536 17.805 1.00 37.78 175 VAL A N 1
ATOM 1466 C CA . VAL A 1 175 ? 23.781 -12.314 18.808 1.00 37.78 175 VAL A CA 1
ATOM 1467 C C . VAL A 1 1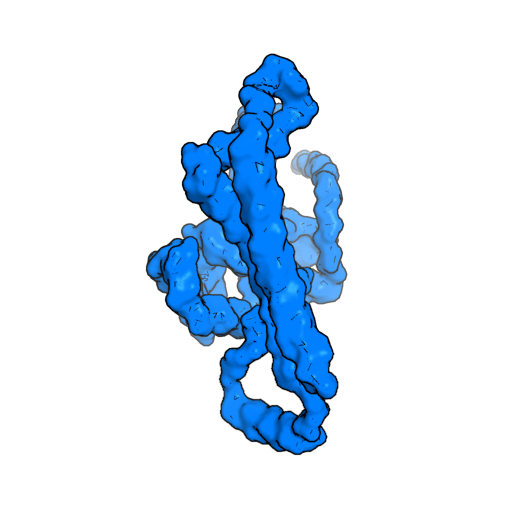75 ? 24.202 -12.860 20.168 1.00 37.78 175 VAL A C 1
ATOM 1469 O O . VAL A 1 175 ? 24.017 -12.179 21.165 1.00 37.78 175 VAL A O 1
ATOM 1472 N N . ASN A 1 176 ? 24.866 -14.016 20.225 1.00 40.66 176 ASN A N 1
ATOM 1473 C CA . ASN A 1 176 ? 25.435 -14.547 21.466 1.00 40.66 176 ASN A CA 1
ATOM 1474 C C . ASN A 1 176 ? 26.603 -13.690 21.987 1.00 40.66 176 ASN A C 1
ATOM 1476 O O . ASN A 1 176 ? 26.810 -13.620 23.193 1.00 40.66 176 ASN A O 1
ATOM 1480 N N . GLN A 1 177 ? 27.329 -12.995 21.100 1.00 43.31 177 GLN A N 1
ATOM 1481 C CA . GLN A 1 177 ? 28.314 -11.970 21.480 1.00 43.31 177 GLN A CA 1
ATOM 1482 C C . GLN A 1 177 ? 27.687 -10.601 21.821 1.00 43.31 177 GLN A C 1
ATOM 1484 O O . GLN A 1 177 ? 28.382 -9.751 22.370 1.00 43.31 177 GLN A O 1
ATOM 1489 N N . LEU A 1 178 ? 26.398 -10.388 21.523 1.00 43.44 178 LEU A N 1
ATOM 1490 C CA . LEU A 1 178 ? 25.638 -9.149 21.769 1.00 43.44 178 LEU A CA 1
ATOM 1491 C C . LEU A 1 178 ? 24.520 -9.321 22.814 1.00 43.44 178 LEU A C 1
ATOM 1493 O O . LEU A 1 178 ? 23.683 -8.435 22.975 1.00 43.44 178 LEU A O 1
ATOM 1497 N N . MET A 1 179 ? 24.486 -10.442 23.536 1.00 42.50 179 MET A N 1
ATOM 1498 C CA . MET A 1 179 ? 23.584 -10.613 24.673 1.00 42.50 179 MET A CA 1
ATOM 1499 C C . MET A 1 179 ? 23.973 -9.631 25.780 1.00 42.50 179 MET A C 1
ATOM 1501 O O . MET A 1 179 ? 24.982 -9.844 26.449 1.00 42.50 179 MET A O 1
ATOM 1505 N N . LEU A 1 180 ? 23.179 -8.557 25.895 1.00 45.75 180 LEU A N 1
ATOM 1506 C CA . LEU A 1 180 ? 22.653 -7.820 27.070 1.00 45.75 180 LEU A CA 1
ATOM 1507 C C . LEU A 1 180 ? 22.147 -6.442 26.543 1.00 45.75 180 LEU A C 1
ATOM 1509 O O . LEU A 1 180 ? 22.848 -5.908 25.683 1.00 45.75 180 LEU A O 1
ATOM 1513 N N . PRO A 1 181 ? 21.033 -5.789 26.983 1.00 40.62 181 PRO A N 1
ATOM 1514 C CA . PRO A 1 181 ? 20.015 -6.083 28.009 1.00 40.62 181 PRO A CA 1
ATOM 1515 C C . PRO A 1 181 ? 18.536 -5.724 27.602 1.00 40.62 181 PRO A C 1
ATOM 1517 O O . PRO A 1 181 ? 17.755 -5.313 28.449 1.0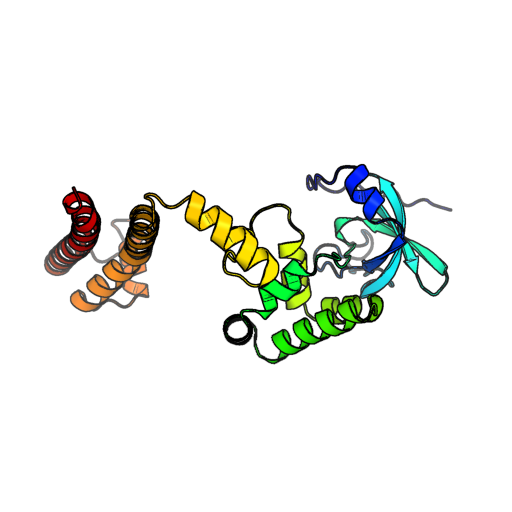0 40.62 181 PRO A O 1
ATOM 1520 N N . ASP A 1 182 ? 18.117 -5.847 26.330 1.00 47.94 182 ASP A N 1
ATOM 1521 C CA . ASP A 1 182 ? 17.074 -4.945 25.764 1.00 47.94 182 ASP A CA 1
ATOM 1522 C C . ASP A 1 182 ? 15.702 -5.546 25.335 1.00 47.94 182 ASP A C 1
ATOM 1524 O O . ASP A 1 182 ? 14.971 -4.981 24.516 1.00 47.94 182 ASP A O 1
ATOM 1528 N N . MET A 1 183 ? 15.319 -6.734 25.822 1.00 50.34 183 MET A N 1
ATOM 1529 C CA . MET A 1 183 ? 14.005 -7.327 25.475 1.00 50.34 183 MET A CA 1
ATOM 1530 C C . MET A 1 183 ? 12.821 -6.646 26.181 1.00 50.34 183 MET A C 1
ATOM 1532 O O . MET A 1 183 ? 11.695 -6.693 25.684 1.00 50.34 183 MET A O 1
ATOM 1536 N N . GLU A 1 184 ? 13.067 -6.007 27.321 1.00 58.34 184 GLU A N 1
ATOM 1537 C CA . GLU A 1 184 ? 12.037 -5.342 28.119 1.00 58.34 184 GLU A CA 1
ATOM 1538 C C . GLU A 1 184 ? 11.604 -4.011 27.484 1.00 58.34 184 GLU A C 1
ATOM 1540 O O . GLU A 1 184 ? 10.407 -3.742 27.373 1.00 58.34 184 GLU A O 1
ATOM 1545 N N . GLU A 1 185 ? 12.543 -3.238 26.928 1.00 57.94 185 GLU A N 1
ATOM 1546 C CA . GLU A 1 185 ? 12.266 -1.941 26.293 1.00 57.94 185 GLU A CA 1
ATOM 1547 C C . GLU A 1 185 ? 11.378 -2.058 25.045 1.00 57.94 185 GLU A C 1
ATOM 1549 O O . GLU A 1 185 ? 10.443 -1.272 24.850 1.00 57.94 185 GLU A O 1
ATOM 1554 N N . ARG A 1 186 ? 11.588 -3.096 24.222 1.00 59.66 186 ARG A N 1
ATOM 1555 C CA . ARG A 1 186 ? 10.725 -3.361 23.054 1.00 59.66 186 ARG A CA 1
ATOM 1556 C C . ARG A 1 186 ? 9.295 -3.713 23.462 1.00 59.66 186 ARG A C 1
ATOM 1558 O O . ARG A 1 186 ? 8.350 -3.350 22.757 1.00 59.66 186 ARG A O 1
ATOM 1565 N N . GLN A 1 187 ? 9.127 -4.391 24.596 1.00 77.12 187 GLN A N 1
ATOM 1566 C CA . GLN A 1 187 ? 7.810 -4.733 25.127 1.00 77.12 187 GLN A CA 1
ATOM 1567 C C . GLN A 1 187 ? 7.107 -3.503 25.726 1.00 77.12 187 GLN A C 1
ATOM 1569 O O . GLN A 1 187 ? 5.900 -3.349 25.532 1.00 77.12 187 GLN A O 1
ATOM 1574 N N . ILE A 1 188 ? 7.854 -2.589 26.363 1.00 85.44 188 ILE A N 1
ATOM 1575 C CA . ILE A 1 188 ? 7.341 -1.297 26.853 1.00 85.44 188 ILE A CA 1
ATOM 1576 C C . ILE A 1 188 ? 6.749 -0.484 25.701 1.00 85.44 188 ILE A C 1
ATOM 1578 O O . ILE A 1 188 ? 5.600 -0.043 25.778 1.00 85.44 188 ILE A O 1
ATOM 1582 N N . LEU A 1 189 ? 7.521 -0.298 24.624 1.00 81.56 189 LEU A N 1
ATOM 1583 C CA . LEU A 1 189 ? 7.105 0.535 23.496 1.00 81.56 189 LEU A CA 1
ATOM 1584 C C . LEU A 1 189 ? 5.828 -0.000 22.838 1.00 81.56 189 LEU A C 1
ATOM 1586 O O . LEU A 1 189 ? 4.908 0.769 22.558 1.00 81.56 189 LEU A O 1
ATOM 1590 N N . LYS A 1 190 ? 5.754 -1.319 22.632 1.00 86.50 190 LYS A N 1
ATOM 1591 C CA . LYS A 1 190 ? 4.585 -1.977 22.043 1.00 86.50 190 LYS A CA 1
ATOM 1592 C C . LYS A 1 190 ? 3.341 -1.843 22.922 1.00 86.50 190 LYS A C 1
ATOM 1594 O O . LYS A 1 190 ? 2.301 -1.414 22.429 1.00 86.50 190 LYS A O 1
ATOM 1599 N N . ASP A 1 191 ? 3.447 -2.155 24.213 1.00 88.25 191 ASP A N 1
ATOM 1600 C CA . ASP A 1 191 ? 2.309 -2.095 25.137 1.00 88.25 191 ASP A CA 1
ATOM 1601 C C . ASP A 1 191 ? 1.772 -0.661 25.285 1.00 88.25 191 ASP A C 1
ATOM 1603 O O . ASP A 1 191 ? 0.556 -0.445 25.288 1.00 88.25 191 ASP A O 1
ATOM 1607 N N . LEU A 1 192 ? 2.669 0.333 25.357 1.00 90.75 192 LEU A N 1
ATOM 1608 C CA . LEU A 1 192 ? 2.279 1.742 25.398 1.00 90.75 192 LEU A CA 1
ATOM 1609 C C . LEU A 1 192 ? 1.608 2.175 24.088 1.00 90.75 192 LEU A C 1
ATOM 1611 O O . LEU A 1 192 ? 0.560 2.821 24.120 1.00 90.75 192 LEU A O 1
ATOM 1615 N N . PHE A 1 193 ? 2.164 1.801 22.934 1.00 89.50 193 PHE A N 1
ATOM 1616 C CA . PHE A 1 193 ? 1.555 2.110 21.641 1.00 89.50 193 PHE A CA 1
ATOM 1617 C C . PHE A 1 193 ? 0.142 1.522 21.524 1.00 89.50 193 PHE A C 1
ATOM 1619 O O . PHE A 1 193 ? -0.803 2.235 21.172 1.00 89.50 193 PHE A O 1
ATOM 1626 N N . ASP A 1 194 ? -0.026 0.250 21.889 1.00 87.75 194 ASP A N 1
ATOM 1627 C CA . ASP A 1 194 ? -1.310 -0.441 21.819 1.00 87.75 194 ASP A CA 1
ATOM 1628 C C . ASP A 1 194 ? -2.357 0.201 22.739 1.00 87.75 194 ASP A C 1
ATOM 1630 O O . ASP A 1 194 ? -3.504 0.395 22.320 1.00 87.75 194 ASP A O 1
ATOM 1634 N N . ILE A 1 195 ? -1.998 0.579 23.973 1.00 92.44 195 ILE A N 1
ATOM 1635 C CA . ILE A 1 195 ? -2.968 1.185 24.894 1.00 92.44 195 ILE A CA 1
ATOM 1636 C C . ILE A 1 195 ? -3.369 2.601 24.469 1.00 92.44 195 ILE A C 1
ATOM 1638 O O . ILE A 1 195 ? -4.558 2.926 24.511 1.00 92.44 195 ILE A O 1
ATOM 1642 N N . PHE A 1 196 ? -2.432 3.420 23.978 1.00 91.25 196 PHE A N 1
ATOM 1643 C CA . PHE A 1 196 ? -2.750 4.761 23.475 1.00 91.25 196 PHE A CA 1
ATOM 1644 C C . PHE A 1 196 ? -3.604 4.715 22.205 1.00 91.25 196 PHE A C 1
ATOM 1646 O O . PHE A 1 196 ? -4.541 5.505 22.072 1.00 91.25 196 PHE A O 1
ATOM 1653 N N . ASN A 1 197 ? -3.341 3.771 21.299 1.00 90.25 197 ASN A N 1
ATOM 1654 C CA . ASN A 1 197 ? -4.103 3.638 20.059 1.00 90.25 197 ASN A CA 1
ATOM 1655 C C . ASN A 1 197 ? -5.531 3.110 20.306 1.00 90.25 197 ASN A C 1
ATOM 1657 O O . ASN A 1 197 ? -6.485 3.516 19.640 1.00 90.25 197 ASN A O 1
ATOM 1661 N N . ASN A 1 198 ? -5.710 2.236 21.303 1.00 90.81 198 ASN A N 1
ATOM 1662 C CA . ASN A 1 198 ? -7.015 1.656 21.630 1.00 90.81 198 ASN A CA 1
ATOM 1663 C C . ASN A 1 198 ? -7.849 2.494 22.615 1.00 90.81 198 ASN A C 1
ATOM 1665 O O . ASN A 1 198 ? -9.074 2.335 22.651 1.00 90.81 198 ASN A O 1
ATOM 1669 N N . ALA A 1 199 ? -7.241 3.398 23.390 1.00 93.56 199 ALA A N 1
ATOM 1670 C CA . ALA A 1 199 ? -7.940 4.189 24.406 1.00 93.56 199 ALA A CA 1
ATOM 1671 C C . ALA A 1 199 ? -9.141 4.998 23.863 1.00 93.56 199 ALA A C 1
ATOM 1673 O O . ALA A 1 199 ? -10.221 4.901 24.456 1.00 93.56 199 ALA A O 1
ATOM 1674 N N . PRO A 1 200 ? -9.053 5.716 22.721 1.00 93.81 200 PRO A N 1
ATOM 1675 C CA . PRO A 1 200 ? -10.205 6.433 22.164 1.00 93.81 200 PRO A CA 1
ATOM 1676 C C . PRO A 1 200 ? -11.350 5.497 21.757 1.00 93.81 200 PRO A C 1
ATOM 1678 O O . PRO A 1 200 ? -12.529 5.824 21.920 1.00 93.81 200 PRO A O 1
ATOM 1681 N N . ILE A 1 201 ? -11.009 4.311 21.242 1.00 93.88 201 ILE A N 1
ATOM 1682 C CA . ILE A 1 201 ? -11.979 3.299 20.811 1.00 93.88 201 ILE A CA 1
ATOM 1683 C C . ILE A 1 201 ? -12.709 2.731 22.029 1.00 93.88 201 ILE A C 1
ATOM 1685 O O . ILE A 1 201 ? -13.938 2.614 22.007 1.00 93.88 201 ILE A O 1
ATOM 1689 N N . LEU A 1 202 ? -11.963 2.397 23.086 1.00 94.31 202 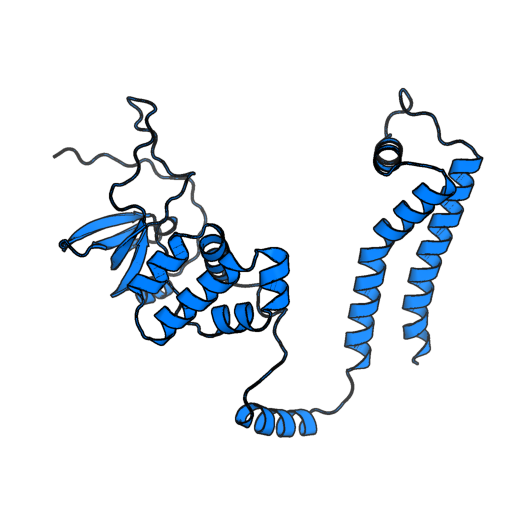LEU A N 1
ATOM 1690 C CA . LEU A 1 202 ? -12.505 1.882 24.339 1.00 94.31 202 LEU A CA 1
ATOM 1691 C C . LEU A 1 202 ? -13.406 2.916 25.019 1.00 94.31 202 LEU A C 1
ATOM 1693 O O . LEU A 1 202 ? -14.553 2.600 25.328 1.00 94.31 202 LEU A O 1
ATOM 1697 N N . PHE A 1 203 ? -12.934 4.156 25.171 1.00 97.62 203 PHE A N 1
ATOM 1698 C CA . PHE A 1 203 ? -13.709 5.252 25.757 1.00 97.62 203 PHE A CA 1
ATOM 1699 C C . PHE A 1 203 ? -15.056 5.429 25.055 1.00 97.62 203 PHE A C 1
ATOM 1701 O O . PHE A 1 203 ? -16.110 5.420 25.690 1.00 97.62 203 PHE A O 1
ATOM 1708 N N . ARG A 1 204 ? -15.039 5.502 23.721 1.00 97.25 204 ARG A N 1
ATOM 1709 C CA . ARG A 1 204 ? -16.259 5.620 22.921 1.00 97.25 204 ARG A CA 1
ATOM 1710 C C . ARG A 1 204 ? -17.213 4.450 23.148 1.00 97.25 204 ARG A C 1
ATOM 1712 O O . ARG A 1 204 ? -18.410 4.683 23.287 1.00 97.25 204 ARG A O 1
ATOM 1719 N N . LYS A 1 205 ? -16.711 3.210 23.162 1.00 95.88 205 LYS A N 1
ATOM 1720 C CA . LYS A 1 205 ? -17.542 2.015 23.387 1.00 95.88 205 LYS A CA 1
ATOM 1721 C C . LYS A 1 205 ? -18.214 2.050 24.759 1.00 95.88 205 LYS A C 1
ATOM 1723 O O . LYS A 1 205 ? -19.411 1.796 24.829 1.00 95.88 205 LYS A O 1
ATOM 1728 N N . LEU A 1 206 ? -17.468 2.404 25.804 1.00 96.44 206 LEU A N 1
ATOM 1729 C CA . LEU A 1 206 ? -17.988 2.506 27.169 1.00 96.44 206 LEU A CA 1
ATOM 1730 C C . LEU A 1 206 ? -19.061 3.594 27.286 1.00 96.44 206 LEU A C 1
ATOM 1732 O O . LEU A 1 206 ? -20.153 3.327 27.772 1.00 96.44 206 LEU A O 1
ATOM 1736 N N . VAL A 1 207 ? -18.806 4.786 26.736 1.00 96.56 207 VAL A N 1
ATOM 1737 C CA . VAL A 1 207 ? -19.797 5.875 26.723 1.00 96.56 207 VAL A CA 1
ATOM 1738 C C . VAL A 1 207 ? -21.046 5.490 25.929 1.00 96.56 207 VAL A C 1
ATOM 1740 O O . VAL A 1 207 ? -22.157 5.804 26.344 1.00 96.56 207 VAL A O 1
ATOM 1743 N N . CYS A 1 208 ? -20.895 4.811 24.787 1.00 95.12 208 CYS A N 1
ATOM 1744 C CA . CYS A 1 208 ? -22.051 4.356 24.014 1.00 95.12 208 CYS A CA 1
ATOM 1745 C C . CYS A 1 208 ? -22.888 3.333 24.782 1.00 95.12 208 CYS A C 1
ATOM 1747 O O . CYS A 1 208 ? -24.113 3.399 24.727 1.00 95.12 208 CYS A O 1
ATOM 1749 N N . LEU A 1 209 ? -22.233 2.423 25.504 1.00 94.75 209 LEU A N 1
ATOM 1750 C CA . LEU A 1 209 ? -22.899 1.413 26.312 1.00 94.75 209 LEU A CA 1
ATOM 1751 C C . LEU A 1 209 ? -23.661 2.045 27.484 1.00 94.75 209 LEU A C 1
ATOM 1753 O O . LEU A 1 209 ? -24.863 1.827 27.608 1.00 94.75 209 LEU A O 1
ATOM 1757 N N . ASP A 1 210 ? -22.991 2.862 28.295 1.00 95.50 210 ASP A N 1
ATOM 1758 C CA . ASP A 1 210 ? -23.574 3.402 29.528 1.00 95.50 210 ASP A CA 1
ATOM 1759 C C . ASP A 1 210 ? -24.624 4.491 29.268 1.00 95.50 210 ASP A C 1
ATOM 1761 O O . ASP A 1 210 ? -25.630 4.563 29.971 1.00 95.50 210 ASP A O 1
ATOM 1765 N N . CYS A 1 211 ? -24.421 5.334 28.249 1.00 93.81 211 CYS A N 1
ATOM 1766 C CA . CYS A 1 211 ? -25.371 6.394 27.897 1.00 93.81 211 CYS A CA 1
ATOM 1767 C C . CYS A 1 211 ? -26.442 5.935 26.891 1.00 93.81 211 CYS A C 1
ATOM 1769 O O . CYS A 1 211 ? -27.278 6.743 26.483 1.00 93.81 211 CYS A O 1
ATOM 1771 N N . GLY A 1 212 ? -26.404 4.678 26.431 1.00 94.88 212 GLY A N 1
ATOM 1772 C CA . GLY A 1 212 ? -27.320 4.161 25.408 1.00 94.88 212 GLY A CA 1
ATOM 1773 C C . GLY A 1 212 ? -27.184 4.855 24.047 1.00 94.88 212 GLY A C 1
ATOM 1774 O O . GLY A 1 212 ? -28.157 4.971 23.299 1.00 94.88 212 GLY A O 1
ATOM 1775 N N . TYR A 1 213 ? -25.997 5.368 23.715 1.00 94.50 213 TYR A N 1
ATOM 1776 C CA . TYR A 1 213 ? -25.768 6.029 22.432 1.00 94.50 213 TYR A CA 1
ATOM 1777 C C . TYR A 1 213 ? -25.513 5.019 21.315 1.00 94.50 213 TYR A C 1
ATOM 1779 O O . TYR A 1 213 ? -24.784 4.043 21.470 1.00 94.50 213 TYR A O 1
ATOM 1787 N N . SER A 1 214 ? -26.003 5.345 20.119 1.00 95.31 214 SER A N 1
ATOM 1788 C CA . SER A 1 214 ? -25.397 4.834 18.891 1.00 95.31 214 SER A CA 1
ATOM 1789 C C . SER A 1 214 ? -24.078 5.558 18.602 1.00 95.31 214 SER A C 1
ATOM 1791 O O . SER A 1 214 ? -23.887 6.710 18.999 1.00 95.31 214 SER A O 1
ATOM 1793 N N . GLU A 1 215 ? -23.192 4.935 17.825 1.00 92.75 215 GLU A N 1
ATOM 1794 C CA . GLU A 1 215 ? -21.916 5.546 17.423 1.00 92.75 215 GLU A CA 1
ATOM 1795 C C . GLU A 1 215 ? -22.118 6.890 16.693 1.00 92.75 215 GLU A C 1
ATOM 1797 O O . GLU A 1 215 ? -21.419 7.870 16.955 1.00 92.75 215 GLU A O 1
ATOM 1802 N N . ALA A 1 216 ? -23.150 6.986 15.849 1.00 91.75 216 ALA A N 1
ATOM 1803 C CA . ALA A 1 216 ? -23.532 8.237 15.193 1.00 91.75 216 ALA A CA 1
ATOM 1804 C C . ALA A 1 216 ? -23.957 9.328 16.197 1.00 91.75 216 ALA A C 1
ATOM 1806 O O . ALA A 1 216 ? -23.662 10.508 15.999 1.00 91.75 216 ALA A O 1
ATOM 1807 N N . THR A 1 217 ? -24.637 8.949 17.284 1.00 92.25 217 THR A N 1
ATOM 1808 C CA . THR A 1 217 ? -25.057 9.879 18.345 1.00 92.25 217 THR A CA 1
ATOM 1809 C C . THR A 1 217 ? -23.866 10.354 19.165 1.00 92.25 217 THR A C 1
ATOM 1811 O O . THR A 1 217 ? -23.770 11.550 19.437 1.00 92.25 217 THR A O 1
ATOM 1814 N N . PHE A 1 218 ? -22.927 9.457 19.477 1.00 94.31 218 PHE A N 1
ATOM 1815 C CA . PHE A 1 218 ? -21.662 9.820 20.111 1.00 94.31 218 PHE A CA 1
ATOM 1816 C C . PHE A 1 218 ? -20.929 10.894 19.300 1.00 94.31 218 PHE A C 1
ATOM 1818 O O . PHE A 1 218 ? -20.625 11.959 19.830 1.00 94.31 218 PHE A O 1
ATOM 1825 N N . PHE A 1 219 ? -20.719 10.679 17.995 1.00 92.12 219 PHE A N 1
ATOM 1826 C CA . PHE A 1 219 ? -20.013 11.656 17.160 1.00 92.12 219 PHE A CA 1
ATOM 1827 C C . PHE A 1 219 ? -20.772 12.974 16.995 1.00 92.12 219 PHE A C 1
ATOM 1829 O O . PHE A 1 219 ? -20.145 14.032 16.986 1.00 92.12 219 PHE A O 1
ATOM 1836 N N . ARG A 1 220 ? -22.106 12.937 16.904 1.00 89.69 220 ARG A N 1
ATOM 1837 C CA . ARG A 1 220 ? -22.935 14.152 16.898 1.00 89.69 220 ARG A CA 1
ATOM 1838 C C . ARG A 1 220 ? -22.766 14.964 18.181 1.00 89.69 220 ARG A C 1
ATOM 1840 O O . ARG A 1 220 ? -22.570 16.169 18.093 1.00 89.69 220 ARG A O 1
ATOM 1847 N N . LYS A 1 221 ? -22.810 14.316 19.351 1.00 88.38 221 LYS A N 1
ATOM 1848 C CA . LYS A 1 221 ? -22.618 14.976 20.654 1.00 88.38 221 LYS A CA 1
ATOM 1849 C C . LYS A 1 221 ? -21.175 15.454 20.857 1.00 88.38 221 LYS A C 1
ATOM 1851 O O . LYS A 1 221 ? -20.975 16.529 21.400 1.00 88.38 221 LYS A O 1
ATOM 1856 N N . MET A 1 222 ? -20.183 14.709 20.369 1.00 88.56 222 MET A N 1
ATOM 1857 C CA . MET A 1 222 ? -18.764 15.083 20.438 1.00 88.56 222 MET A CA 1
ATOM 1858 C C . MET A 1 222 ? -18.436 16.317 19.582 1.00 88.56 222 MET A C 1
ATOM 1860 O O . MET A 1 222 ? -17.654 17.163 19.997 1.00 88.56 222 MET A O 1
ATOM 1864 N N . ARG A 1 223 ? -19.027 16.427 18.384 1.00 83.94 223 ARG A N 1
ATOM 1865 C CA . ARG A 1 223 ? -18.819 17.558 17.457 1.00 83.94 223 ARG A CA 1
ATOM 1866 C C . ARG A 1 223 ? -19.684 18.776 17.779 1.00 83.94 223 ARG A C 1
ATOM 1868 O O . ARG A 1 223 ? -19.614 19.767 17.060 1.00 83.94 223 ARG A O 1
ATOM 1875 N N . ALA A 1 224 ? -20.525 18.693 18.804 1.00 75.12 224 ALA A N 1
ATOM 1876 C CA . ALA A 1 224 ? -21.423 19.766 19.190 1.00 75.12 224 ALA A CA 1
ATOM 1877 C C . ALA A 1 224 ? -20.634 20.923 19.819 1.00 75.12 224 ALA A C 1
ATOM 1879 O O . ALA A 1 224 ? -20.519 21.029 21.036 1.00 75.12 224 ALA A O 1
ATOM 1880 N N . THR A 1 225 ? -20.067 21.785 18.980 1.00 59.06 225 THR A N 1
ATOM 1881 C CA . THR A 1 225 ? -19.429 23.040 19.399 1.00 59.06 225 THR A CA 1
ATOM 1882 C C . THR A 1 225 ? -20.450 24.153 19.629 1.00 59.06 225 THR A C 1
ATOM 1884 O O . THR A 1 225 ? -20.176 25.080 20.388 1.00 59.06 225 THR A O 1
ATOM 1887 N N . ASP A 1 226 ? -21.644 24.043 19.033 1.00 55.16 226 ASP A N 1
ATOM 1888 C CA . ASP A 1 226 ? -22.674 25.080 19.088 1.00 55.16 226 ASP A CA 1
ATOM 1889 C C . ASP A 1 226 ? -23.797 24.783 20.084 1.00 55.16 226 ASP A C 1
ATOM 1891 O O . ASP A 1 226 ? -24.465 23.747 20.047 1.00 55.16 226 ASP A O 1
ATOM 1895 N N . ARG A 1 227 ? -24.057 25.778 20.941 1.00 54.81 227 ARG A N 1
ATOM 1896 C CA . ARG A 1 227 ? -25.039 25.762 22.039 1.00 54.81 227 ARG A CA 1
ATOM 1897 C C . ARG A 1 227 ? -26.503 25.639 21.592 1.00 54.81 227 ARG A C 1
ATOM 1899 O O . ARG A 1 227 ? -27.375 25.535 22.447 1.00 54.81 227 ARG A O 1
ATOM 1906 N N . PHE A 1 228 ? -26.787 25.679 20.290 1.00 53.03 228 PHE A N 1
ATOM 1907 C CA . PHE A 1 228 ? -28.136 25.949 19.784 1.00 53.03 228 PHE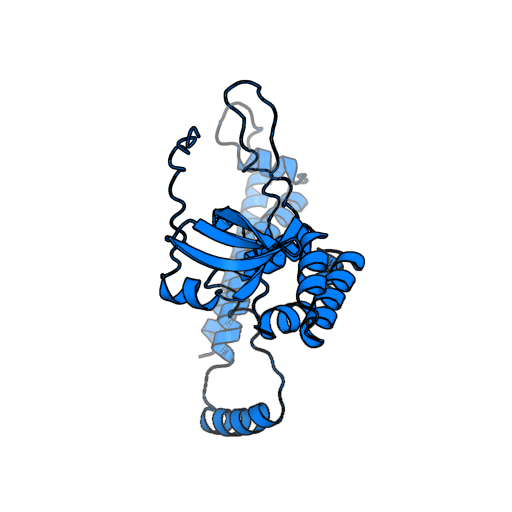 A CA 1
ATOM 1908 C C . PHE A 1 228 ? -28.891 24.742 19.206 1.00 53.03 228 PHE A C 1
ATOM 1910 O O . PHE A 1 228 ? -30.099 24.854 19.027 1.00 53.03 228 PHE A O 1
ATOM 1917 N N . MET A 1 229 ? -28.251 23.591 18.938 1.00 51.72 229 MET A N 1
ATOM 1918 C CA . MET A 1 229 ? -28.944 22.467 18.265 1.00 51.72 229 MET A CA 1
ATOM 1919 C C . MET A 1 229 ? -28.663 21.050 18.776 1.00 51.72 229 MET A C 1
ATOM 1921 O O . MET A 1 229 ? -29.296 20.102 18.309 1.00 51.72 229 MET A O 1
ATOM 1925 N N . VAL A 1 230 ? -27.782 20.861 19.757 1.00 56.84 230 VAL A N 1
ATOM 1926 C CA . VAL A 1 230 ? -27.562 19.536 20.357 1.00 56.84 230 VAL A CA 1
ATOM 1927 C C . VAL A 1 230 ? -28.098 19.542 21.780 1.00 56.84 230 VAL A C 1
ATOM 1929 O O . VAL A 1 230 ? -27.742 20.415 22.566 1.00 56.84 230 VAL A O 1
ATOM 1932 N N . GLN A 1 231 ? -28.967 18.573 22.102 1.00 63.09 231 GLN A N 1
ATOM 1933 C CA . GLN A 1 231 ? -29.427 18.327 23.471 1.00 63.09 231 GLN A CA 1
ATOM 1934 C C . GLN A 1 231 ? -28.219 18.333 24.409 1.00 63.09 231 GLN A C 1
ATOM 1936 O O . GLN A 1 231 ? -27.318 17.498 24.271 1.00 63.09 231 GLN A O 1
ATOM 1941 N N . ALA A 1 232 ? -28.208 19.299 25.329 1.00 75.00 232 ALA A N 1
ATOM 1942 C CA . ALA A 1 232 ? -27.189 19.408 26.356 1.00 75.00 232 ALA A CA 1
ATOM 1943 C C . ALA A 1 232 ? -27.056 18.065 27.082 1.00 75.00 232 ALA A C 1
ATOM 1945 O O . ALA A 1 232 ? -28.062 17.404 27.346 1.00 75.00 232 ALA A O 1
ATOM 1946 N N . LEU A 1 233 ? -25.817 17.661 27.379 1.00 87.50 233 LEU A N 1
ATOM 1947 C CA . LEU A 1 233 ? -25.572 16.431 28.124 1.00 87.50 233 LEU A CA 1
ATOM 1948 C C . LEU A 1 233 ? -26.340 16.478 29.448 1.00 87.50 233 LEU A C 1
ATOM 1950 O O . LEU A 1 233 ? -26.187 17.440 30.212 1.00 87.50 233 LEU A O 1
ATOM 1954 N N . SER A 1 234 ? -27.150 15.457 29.717 1.00 89.31 234 SER A N 1
ATOM 1955 C CA . SER A 1 234 ? -27.822 15.319 31.006 1.00 89.31 234 SER A CA 1
ATOM 1956 C C . SER A 1 234 ? -26.782 15.154 32.119 1.00 89.31 234 SER A C 1
ATOM 1958 O O . SER A 1 234 ? -25.636 14.775 31.869 1.00 89.31 234 SER A O 1
ATOM 1960 N N . ASN A 1 235 ? -27.152 15.438 33.369 1.00 91.31 235 ASN A N 1
ATOM 1961 C CA . ASN A 1 235 ? -26.217 15.265 34.487 1.00 91.31 235 ASN A CA 1
ATOM 1962 C C . ASN A 1 235 ? -25.757 13.803 34.624 1.00 91.31 235 ASN A C 1
ATOM 1964 O O . ASN A 1 235 ? -24.576 13.568 34.859 1.00 91.31 235 ASN A O 1
ATOM 1968 N N . ALA A 1 236 ? -26.652 12.842 34.368 1.00 91.69 236 ALA A N 1
ATOM 1969 C CA . ALA A 1 236 ? -26.319 11.419 34.348 1.00 91.69 236 ALA A CA 1
ATOM 1970 C C . ALA A 1 236 ? -25.351 11.062 33.204 1.00 91.69 236 ALA A C 1
ATOM 1972 O O . ALA A 1 236 ? -24.389 10.326 33.411 1.00 91.69 236 ALA A O 1
ATOM 1973 N N . GLU A 1 237 ? -25.555 11.626 32.005 1.00 93.75 237 GLU A N 1
ATOM 1974 C CA . GLU A 1 237 ? -24.633 11.438 30.875 1.00 93.75 237 GLU A CA 1
ATOM 1975 C C . GLU A 1 237 ? -23.245 12.011 31.199 1.00 93.75 237 GLU A C 1
ATOM 1977 O O . GLU A 1 237 ? -22.237 11.377 30.902 1.00 93.75 237 GLU A O 1
ATOM 1982 N N . LYS A 1 238 ? -23.168 13.191 31.830 1.00 94.56 238 LYS A N 1
ATOM 1983 C CA . LYS A 1 238 ? -21.889 13.801 32.235 1.00 94.56 238 LYS A CA 1
ATOM 1984 C C . LYS A 1 238 ? -21.138 12.937 33.241 1.00 94.56 238 LYS A C 1
ATOM 1986 O O . LYS A 1 238 ? -19.946 12.708 33.060 1.00 94.56 238 LYS A O 1
ATOM 1991 N N . GLU A 1 239 ? -21.827 12.462 34.276 1.00 95.19 239 GLU A N 1
ATOM 1992 C CA . GLU A 1 239 ? -21.238 11.599 35.301 1.00 95.19 239 GLU A CA 1
ATOM 1993 C C . GLU A 1 239 ? -20.714 10.294 34.689 1.00 95.19 239 GLU A C 1
ATOM 1995 O O . GLU A 1 239 ? -19.568 9.916 34.925 1.00 95.19 239 GLU A O 1
ATOM 2000 N N . SER A 1 240 ? -21.502 9.658 33.817 1.00 94.88 240 SER A N 1
ATOM 2001 C CA . SER A 1 240 ? -21.077 8.457 33.094 1.00 94.88 240 SER A CA 1
ATOM 2002 C C . SER A 1 240 ? -19.869 8.714 32.183 1.00 94.88 240 SER A C 1
ATOM 2004 O O . SER A 1 240 ? -18.925 7.924 32.169 1.00 94.88 240 SER A O 1
ATOM 2006 N N . ILE A 1 241 ? -19.850 9.831 31.448 1.00 96.44 241 ILE A N 1
ATOM 2007 C CA . ILE A 1 241 ? -18.724 10.202 30.580 1.00 96.44 241 ILE A CA 1
ATOM 2008 C C . ILE A 1 241 ? -17.441 10.396 31.397 1.00 96.44 241 ILE A C 1
ATOM 2010 O O . ILE A 1 241 ? -16.396 9.874 31.008 1.00 96.44 241 ILE A O 1
ATOM 2014 N N . LEU A 1 242 ? -17.512 11.108 32.527 1.00 97.00 242 LEU A N 1
ATOM 2015 C CA . LEU A 1 242 ? -16.361 11.322 33.411 1.00 97.00 242 LEU A CA 1
ATOM 2016 C C . LEU A 1 242 ? -15.861 10.000 34.001 1.00 97.00 242 LEU A C 1
ATOM 2018 O O . LEU A 1 242 ? -14.681 9.687 33.861 1.00 97.00 242 LEU A O 1
ATOM 2022 N N . LYS A 1 243 ? -16.768 9.181 34.547 1.00 96.56 243 LYS A N 1
ATOM 2023 C CA . LYS A 1 243 ? -16.460 7.846 35.078 1.00 96.56 243 LYS A CA 1
ATOM 2024 C C . LYS A 1 243 ? -15.753 6.966 34.043 1.00 96.56 243 LYS A C 1
ATOM 2026 O O . LYS A 1 243 ? -14.752 6.321 34.343 1.00 96.56 243 LYS A O 1
ATOM 2031 N N . ASN A 1 244 ? -16.248 6.943 32.807 1.00 96.44 244 ASN A N 1
ATOM 2032 C CA . ASN A 1 244 ? -15.641 6.163 31.729 1.00 96.44 244 ASN A CA 1
ATOM 2033 C C . ASN A 1 244 ? -14.285 6.729 31.281 1.00 96.44 244 ASN A C 1
ATOM 2035 O O . ASN A 1 244 ? -13.389 5.963 30.927 1.00 96.44 244 ASN A O 1
ATOM 2039 N N . GLY A 1 245 ? -14.101 8.050 31.342 1.00 95.56 245 GLY A N 1
ATOM 2040 C CA . GLY A 1 245 ? -12.807 8.695 31.111 1.00 95.56 245 GLY A CA 1
ATOM 2041 C C . GLY A 1 245 ? -11.766 8.295 32.159 1.00 95.56 245 GLY A C 1
ATOM 2042 O O . GLY A 1 245 ? -10.654 7.909 31.801 1.00 95.56 245 GLY A O 1
ATOM 2043 N N . GLU A 1 246 ? -12.144 8.309 33.439 1.00 96.00 246 GLU A N 1
ATOM 2044 C CA . GLU A 1 246 ? -11.288 7.874 34.550 1.00 96.00 246 GLU A CA 1
ATOM 2045 C C . GLU A 1 246 ? -10.886 6.402 34.427 1.00 96.00 246 GLU A C 1
ATOM 2047 O O . GLU A 1 246 ? -9.723 6.063 34.640 1.00 96.00 246 GLU A O 1
ATOM 2052 N N . LEU A 1 247 ? -11.814 5.526 34.029 1.00 93.62 247 LEU A N 1
ATOM 2053 C CA . LEU A 1 247 ? -11.524 4.107 33.807 1.00 93.62 247 LEU A CA 1
ATOM 2054 C C . LEU A 1 247 ? -10.477 3.888 32.707 1.00 93.62 247 LEU A C 1
ATOM 2056 O O . LEU A 1 247 ? -9.548 3.100 32.890 1.00 93.62 247 LEU A O 1
ATOM 2060 N N . VAL A 1 248 ? -10.596 4.593 31.579 1.00 95.50 248 VAL A N 1
ATOM 2061 C CA . VAL A 1 248 ? -9.624 4.489 30.478 1.00 95.50 248 VAL A CA 1
ATOM 2062 C C . VAL A 1 248 ? -8.268 5.057 30.892 1.00 95.50 248 VAL A C 1
ATOM 2064 O O . VAL A 1 248 ? -7.238 4.428 30.644 1.00 95.50 248 VAL A O 1
ATOM 2067 N N . LEU A 1 249 ? -8.258 6.206 31.573 1.00 95.69 249 LEU A N 1
ATOM 2068 C CA . LEU A 1 249 ? -7.034 6.812 32.090 1.00 95.69 249 LEU A CA 1
ATOM 2069 C C . LEU A 1 249 ? -6.328 5.891 33.089 1.00 95.69 249 LEU A C 1
ATOM 2071 O O . LEU A 1 249 ? -5.110 5.733 33.019 1.00 95.69 249 LEU A O 1
ATOM 2075 N N . LYS A 1 250 ? -7.084 5.241 33.978 1.00 93.94 250 LYS A N 1
ATOM 2076 C CA . LYS A 1 250 ? -6.549 4.250 34.911 1.00 93.94 250 LYS A CA 1
ATOM 2077 C C . LYS A 1 250 ? -5.855 3.108 34.171 1.00 93.94 250 LYS A C 1
ATOM 2079 O O . LYS A 1 250 ? -4.745 2.761 34.546 1.00 93.94 250 LYS A O 1
ATOM 2084 N N . GLY A 1 251 ? -6.439 2.595 33.086 1.00 90.75 251 GLY A N 1
ATOM 2085 C CA . GLY A 1 251 ? -5.792 1.575 32.253 1.00 90.75 251 GLY A CA 1
ATOM 2086 C C . GLY A 1 251 ? -4.436 2.028 31.697 1.00 90.75 251 GLY A C 1
ATOM 2087 O O . GLY A 1 251 ? -3.459 1.285 31.775 1.00 90.75 251 GLY A O 1
ATOM 2088 N N . ILE A 1 252 ? -4.352 3.266 31.195 1.00 92.94 252 ILE A N 1
ATOM 2089 C CA . ILE A 1 252 ? -3.090 3.859 30.712 1.00 92.94 252 ILE A CA 1
ATOM 2090 C C . ILE A 1 252 ? -2.071 3.962 31.853 1.00 92.94 252 ILE A C 1
ATOM 2092 O O . ILE A 1 252 ? -0.921 3.554 31.696 1.00 92.94 252 ILE A O 1
ATOM 2096 N N . ILE A 1 253 ? -2.491 4.471 33.014 1.00 94.50 253 ILE A N 1
ATOM 2097 C CA . ILE A 1 253 ? -1.637 4.607 34.200 1.00 94.50 253 ILE A CA 1
ATOM 2098 C C . ILE A 1 253 ? -1.145 3.239 34.683 1.00 94.50 253 ILE A C 1
ATOM 2100 O O . ILE A 1 253 ? 0.033 3.104 34.997 1.00 94.50 253 ILE A O 1
ATOM 2104 N N . ASP A 1 254 ? -2.007 2.226 34.717 1.00 90.62 254 ASP A N 1
ATOM 2105 C CA . ASP A 1 254 ? -1.655 0.865 35.124 1.00 90.62 254 ASP A CA 1
ATOM 2106 C C . ASP A 1 254 ? -0.620 0.257 34.166 1.00 90.62 254 ASP A C 1
ATOM 2108 O O . ASP A 1 254 ? 0.353 -0.349 34.617 1.00 90.62 254 ASP A O 1
ATOM 2112 N N . CYS A 1 255 ? -0.758 0.497 32.857 1.00 88.69 255 CYS A N 1
ATOM 2113 C CA . CYS A 1 255 ? 0.232 0.091 31.860 1.00 88.69 255 CYS A CA 1
ATOM 2114 C C . CYS A 1 255 ? 1.580 0.800 32.053 1.00 88.69 255 CYS A C 1
ATOM 2116 O O . CYS A 1 255 ? 2.623 0.161 31.984 1.00 88.69 255 CYS A O 1
ATOM 2118 N N . VAL A 1 256 ? 1.586 2.104 32.338 1.00 90.94 256 VAL A N 1
ATOM 2119 C CA . VAL A 1 256 ? 2.826 2.842 32.641 1.00 90.94 256 VAL A CA 1
ATOM 2120 C C . VAL A 1 256 ? 3.452 2.341 33.948 1.00 90.94 256 VAL A C 1
ATOM 2122 O O . VAL A 1 256 ? 4.658 2.125 34.027 1.00 90.94 256 VAL A O 1
ATOM 2125 N N . ASN A 1 257 ? 2.640 2.120 34.981 1.00 90.50 257 ASN A N 1
ATOM 2126 C CA . ASN A 1 257 ? 3.097 1.669 36.293 1.00 90.50 257 ASN A CA 1
ATOM 2127 C C . ASN A 1 257 ? 3.639 0.240 36.276 1.00 90.50 257 ASN A C 1
ATOM 2129 O O . ASN A 1 257 ? 4.547 -0.052 37.049 1.00 90.50 257 ASN A O 1
ATOM 2133 N N . LYS A 1 258 ? 3.115 -0.632 35.404 1.00 86.75 258 LYS A N 1
ATOM 2134 C CA . LYS A 1 258 ? 3.663 -1.974 35.154 1.00 86.75 258 LYS A CA 1
ATOM 2135 C C . LYS A 1 258 ? 5.167 -1.907 34.887 1.00 86.75 258 LYS A C 1
ATOM 2137 O O . LYS A 1 258 ? 5.902 -2.716 35.435 1.00 86.75 258 LYS A O 1
ATOM 2142 N N . TYR A 1 259 ? 5.604 -0.917 34.114 1.00 86.62 259 TYR A N 1
ATOM 2143 C CA . TYR A 1 259 ? 6.999 -0.763 33.706 1.00 86.62 259 TYR A CA 1
ATOM 2144 C C . TYR A 1 259 ? 7.815 0.163 34.606 1.00 86.62 259 TYR A C 1
ATOM 2146 O O . TYR A 1 259 ? 9.023 0.008 34.700 1.00 86.62 259 TYR A O 1
ATOM 2154 N N . LYS A 1 260 ? 7.171 1.070 35.349 1.00 82.81 260 LYS A N 1
ATOM 2155 C CA . LYS A 1 260 ? 7.848 1.842 36.408 1.00 82.81 260 LYS A CA 1
ATOM 2156 C C . LYS A 1 260 ? 8.200 1.019 37.650 1.00 82.81 260 LYS A C 1
ATOM 2158 O O . LYS A 1 260 ? 9.021 1.458 38.438 1.00 82.81 260 LYS A O 1
ATOM 2163 N N . LYS A 1 261 ? 7.533 -0.117 37.874 1.00 63.66 261 LYS A N 1
ATOM 2164 C CA . LYS A 1 261 ? 7.783 -1.017 39.017 1.00 63.66 261 LYS A CA 1
ATOM 2165 C C . LYS A 1 261 ? 8.784 -2.139 38.701 1.00 63.66 261 LYS A C 1
ATOM 2167 O O . LYS A 1 261 ? 8.925 -3.042 39.518 1.00 63.66 261 LYS A O 1
ATOM 2172 N N . GLY A 1 262 ? 9.403 -2.105 37.518 1.00 56.56 262 GLY A N 1
ATOM 2173 C CA . GLY A 1 262 ? 10.460 -3.031 37.097 1.00 56.56 262 GLY A CA 1
ATOM 2174 C C . GLY A 1 262 ? 11.876 -2.625 37.534 1.00 56.56 262 GLY A C 1
ATOM 2175 O O . GLY A 1 262 ? 12.820 -3.293 37.131 1.00 56.56 262 GLY A O 1
ATOM 2176 N N . GLU A 1 263 ? 12.022 -1.562 38.340 1.00 43.75 263 GLU A N 1
ATOM 2177 C CA . GLU A 1 263 ? 13.271 -1.181 39.033 1.00 43.75 263 GLU A CA 1
ATOM 2178 C C . GLU A 1 263 ? 13.351 -1.773 40.448 1.00 43.75 263 GLU A C 1
ATOM 2180 O O . GLU A 1 263 ? 12.333 -1.704 41.183 1.00 43.75 263 GLU A O 1
#